Protein AF-A0A9P8LDH1-F1 (afdb_monomer)

Secondary structure (DSSP, 8-state):
-------------PPPPPHHHHHHHHTTT-GGGHHHHHHHH----PPPPEEEEEEEESSS--PPPEEEE--HHHHHHHHSPPSS-SEEEEEEEEES--HHHHHHHHHHHT--HHHHHHHH--SS--TTS---S-----TTTS---SEEEEEEEEEEEEES-SSPPPSSEEESSSS-PBEEEPPGGGSTT-EEEEEEEEEEEEEEE-TTS-EEEEEEE-----SEEEE--GGGGGGSPPEE-EEEEGGGG---TT---TTTTTTS----------HHHHHHHHHHH---TT--SSS--HHHHHHHHHHHHHHHHHHHHHHHHHHHHHHHHHHTT-TTTHHHHHHHHHHHHHHHHHHHHT--

Structure (mmCIF, N/CA/C/O backbone):
data_AF-A0A9P8LDH1-F1
#
_entry.id   AF-A0A9P8LDH1-F1
#
loop_
_atom_site.group_PDB
_atom_site.id
_atom_site.type_symbol
_atom_site.label_atom_id
_atom_site.label_alt_id
_atom_site.label_comp_id
_atom_site.label_asym_id
_atom_site.label_entity_id
_atom_site.label_seq_id
_atom_site.pdbx_PDB_ins_code
_atom_site.Cartn_x
_atom_site.Cartn_y
_atom_site.Cartn_z
_atom_site.occupancy
_atom_site.B_iso_or_equiv
_atom_site.auth_seq_id
_atom_site.auth_comp_id
_atom_site.auth_asym_id
_atom_site.auth_atom_id
_atom_site.pdbx_PDB_model_num
ATOM 1 N N . MET A 1 1 ? -15.912 -23.788 7.344 1.00 33.81 1 MET A N 1
ATOM 2 C CA . MET A 1 1 ? -15.475 -24.398 8.617 1.00 33.81 1 MET A CA 1
ATOM 3 C C . MET A 1 1 ? -15.686 -23.323 9.667 1.00 33.81 1 MET A C 1
ATOM 5 O O . MET A 1 1 ? -14.979 -22.327 9.643 1.00 33.81 1 MET A O 1
ATOM 9 N N . ASN A 1 2 ? -16.776 -23.435 10.426 1.00 26.88 2 ASN A N 1
ATOM 10 C CA . ASN A 1 2 ? -17.259 -22.387 11.322 1.00 26.88 2 ASN A CA 1
ATOM 11 C C . ASN A 1 2 ? -16.351 -22.313 12.550 1.00 26.88 2 ASN A C 1
ATOM 13 O O . ASN A 1 2 ? -16.291 -23.277 13.312 1.00 26.88 2 ASN A O 1
ATOM 17 N N . TYR A 1 3 ? -15.669 -21.188 12.757 1.00 35.59 3 TYR A N 1
ATOM 18 C CA . TYR A 1 3 ? -15.115 -20.887 14.071 1.00 35.59 3 TYR A CA 1
ATOM 19 C C . TYR A 1 3 ? -16.278 -20.464 14.963 1.00 35.59 3 TYR A C 1
ATOM 21 O O . TYR A 1 3 ? -16.802 -19.357 14.863 1.00 35.59 3 TYR A O 1
ATOM 29 N N . LEU A 1 4 ? -16.738 -21.418 15.770 1.00 35.25 4 LEU A N 1
ATOM 30 C CA . LEU A 1 4 ? -17.683 -21.177 16.843 1.00 35.25 4 LEU A CA 1
ATOM 31 C C . LEU A 1 4 ? -17.043 -20.241 17.862 1.00 35.25 4 LEU A C 1
ATOM 33 O O . LEU A 1 4 ? -15.998 -20.521 18.445 1.00 35.25 4 LEU A O 1
ATOM 37 N N . ASN A 1 5 ? -17.744 -19.134 18.049 1.00 43.25 5 ASN A N 1
ATOM 38 C CA . ASN A 1 5 ? -17.642 -18.227 19.165 1.00 43.25 5 ASN A CA 1
ATOM 39 C C . ASN A 1 5 ? -17.919 -19.020 20.457 1.00 43.25 5 ASN A C 1
ATOM 41 O O . ASN A 1 5 ? -19.063 -19.366 20.761 1.00 43.25 5 ASN A O 1
ATOM 45 N N . HIS A 1 6 ? -16.869 -19.354 21.197 1.00 32.94 6 HIS A N 1
ATOM 46 C CA . HIS A 1 6 ? -16.974 -19.770 22.590 1.00 32.94 6 HIS A CA 1
ATOM 47 C C . HIS A 1 6 ? -16.185 -18.783 23.432 1.00 32.94 6 HIS A C 1
ATOM 49 O O . HIS A 1 6 ? -15.012 -18.977 23.738 1.00 32.94 6 HIS A O 1
ATOM 55 N N . GLY A 1 7 ? -16.878 -17.710 23.811 1.00 40.56 7 GLY A N 1
ATOM 56 C CA . GLY A 1 7 ? -16.613 -17.083 25.089 1.00 40.56 7 GLY A CA 1
ATOM 57 C C . GLY A 1 7 ? -16.998 -18.074 26.180 1.00 40.56 7 GLY A C 1
ATOM 58 O O . GLY A 1 7 ? -18.148 -18.502 26.257 1.00 40.56 7 GLY A O 1
ATOM 59 N N . ASN A 1 8 ? -16.030 -18.448 27.007 1.00 32.91 8 ASN A N 1
ATOM 60 C CA . ASN A 1 8 ? -16.322 -18.896 28.354 1.00 32.91 8 ASN A CA 1
ATOM 61 C C . ASN A 1 8 ? -15.218 -18.396 29.282 1.00 32.91 8 ASN A C 1
ATOM 63 O O . ASN A 1 8 ? -14.031 -18.553 28.998 1.00 32.91 8 ASN A O 1
ATOM 67 N N . GLY A 1 9 ? -15.651 -17.712 30.338 1.00 42.38 9 GLY A N 1
ATOM 68 C CA . GLY A 1 9 ? -14.809 -16.974 31.262 1.00 42.38 9 GLY A CA 1
ATOM 69 C C . GLY A 1 9 ? -13.828 -17.853 32.028 1.00 42.38 9 GLY A C 1
ATOM 70 O O . GLY A 1 9 ? -14.181 -18.916 32.532 1.00 42.38 9 GLY A O 1
ATOM 71 N N . ASN A 1 10 ? -12.599 -17.354 32.111 1.00 34.50 10 ASN A N 1
ATOM 72 C CA . ASN A 1 10 ? -11.701 -17.449 33.259 1.00 34.50 10 ASN A CA 1
ATOM 73 C C . ASN A 1 10 ? -10.488 -16.567 32.949 1.00 34.50 10 ASN A C 1
ATOM 75 O O . ASN A 1 10 ? -9.415 -17.059 32.609 1.00 34.50 10 ASN A O 1
ATOM 79 N N . ASP A 1 11 ? -10.674 -15.248 33.014 1.00 41.41 11 ASP A N 1
ATOM 80 C CA . ASP A 1 11 ? -9.579 -14.300 32.810 1.00 41.41 11 ASP A CA 1
ATOM 81 C C . ASP A 1 11 ? -8.859 -14.073 34.148 1.00 41.41 11 ASP A C 1
ATOM 83 O O . ASP A 1 11 ? -9.006 -13.061 34.832 1.00 41.41 11 ASP A O 1
ATOM 87 N N . ASN A 1 12 ? -8.112 -15.098 34.566 1.00 37.53 12 ASN A N 1
ATOM 88 C CA . ASN A 1 12 ? -6.973 -14.894 35.451 1.00 37.53 12 ASN A CA 1
ATOM 89 C C . ASN A 1 12 ? -5.988 -14.034 34.664 1.00 37.53 12 ASN A C 1
ATOM 91 O O . ASN A 1 12 ? -5.556 -14.484 33.609 1.00 37.53 12 ASN A O 1
ATOM 95 N N . GLY A 1 13 ? -5.656 -12.841 35.171 1.00 40.06 13 GLY A N 1
ATOM 96 C CA . GLY A 1 13 ? -4.835 -11.814 34.518 1.00 40.06 13 GLY A CA 1
ATOM 97 C C . GLY A 1 13 ? -3.448 -12.272 34.059 1.00 40.06 13 GLY A C 1
ATOM 98 O O . GLY A 1 13 ? -2.428 -11.848 34.602 1.00 40.06 13 GLY A O 1
ATOM 99 N N . GLN A 1 14 ? -3.401 -13.119 33.035 1.00 47.47 14 GLN A N 1
ATOM 100 C CA . GLN A 1 14 ? -2.208 -13.364 32.259 1.00 47.47 14 GLN A CA 1
ATOM 101 C C . GLN A 1 14 ? -1.988 -12.136 31.375 1.00 47.47 14 GLN A C 1
ATOM 103 O O . GLN A 1 14 ? -2.928 -11.674 30.724 1.00 47.47 14 GLN A O 1
ATOM 108 N N . PRO A 1 15 ? -0.768 -11.576 31.355 1.00 51.16 15 PRO A N 1
ATOM 109 C CA . PRO A 1 15 ? -0.458 -10.470 30.466 1.00 51.16 15 PRO A CA 1
ATOM 110 C C . PRO A 1 15 ? -0.778 -10.901 29.035 1.00 51.16 15 PRO A C 1
ATOM 112 O O . PRO A 1 15 ? -0.333 -11.969 28.604 1.00 51.16 15 PRO A O 1
ATOM 115 N N . MET A 1 16 ? -1.570 -10.094 28.319 1.00 57.38 16 MET A N 1
ATOM 116 C CA . MET A 1 16 ? -1.856 -10.344 26.908 1.00 57.38 16 MET A CA 1
ATOM 117 C C . MET A 1 16 ? -0.531 -10.577 26.180 1.00 57.38 16 MET A C 1
ATOM 119 O O . MET A 1 16 ? 0.355 -9.722 26.189 1.00 57.38 16 MET A O 1
ATOM 123 N N . SER A 1 17 ? -0.375 -11.767 25.600 1.00 81.38 17 SER A N 1
ATOM 124 C CA . SER A 1 17 ? 0.802 -12.105 24.807 1.00 81.38 17 SER A CA 1
ATOM 125 C C . SER A 1 17 ? 0.939 -11.098 23.666 1.00 81.38 17 SER A C 1
ATOM 127 O O . SER A 1 17 ? -0.063 -10.822 23.002 1.00 81.38 17 SER A O 1
ATOM 129 N N . SER A 1 18 ? 2.151 -10.597 23.409 1.00 93.44 18 SER A N 1
ATOM 130 C CA . SER A 1 18 ? 2.403 -9.685 22.285 1.00 93.44 18 SER A CA 1
ATOM 131 C C . SER A 1 18 ? 1.898 -10.264 20.960 1.00 93.44 18 SER A C 1
ATOM 133 O O . SER A 1 18 ? 1.863 -11.488 20.771 1.00 93.44 18 SER A O 1
ATOM 135 N N . TYR A 1 19 ? 1.541 -9.396 20.015 1.00 95.50 19 TYR A N 1
ATOM 136 C CA . TYR A 1 19 ? 1.129 -9.797 18.676 1.00 95.50 19 TYR A CA 1
ATOM 137 C C . TYR A 1 19 ? 2.205 -10.649 18.012 1.00 95.50 19 TYR A C 1
ATOM 139 O O . TYR A 1 19 ? 1.897 -11.696 17.442 1.00 95.50 19 TYR A O 1
ATOM 147 N N . GLN A 1 20 ? 3.473 -10.260 18.155 1.00 95.19 20 GLN A N 1
ATOM 148 C CA . GLN A 1 20 ? 4.615 -11.061 17.724 1.00 95.19 20 GLN A CA 1
ATOM 149 C C . GLN A 1 20 ? 4.595 -12.483 18.302 1.00 95.19 20 GLN A C 1
ATOM 151 O O . GLN A 1 20 ? 4.700 -13.448 17.543 1.00 95.19 20 GLN A O 1
ATOM 156 N N . SER A 1 21 ? 4.395 -12.640 19.616 1.00 94.69 21 SER A N 1
ATOM 157 C CA . SER A 1 21 ? 4.326 -13.964 20.257 1.00 94.69 21 SER A CA 1
ATOM 158 C C . SER A 1 21 ? 3.172 -14.795 19.696 1.00 94.69 21 SER A C 1
ATOM 160 O O . SER A 1 21 ? 3.316 -15.990 19.427 1.00 94.69 21 SER A O 1
ATOM 162 N N . ARG A 1 22 ? 2.028 -14.148 1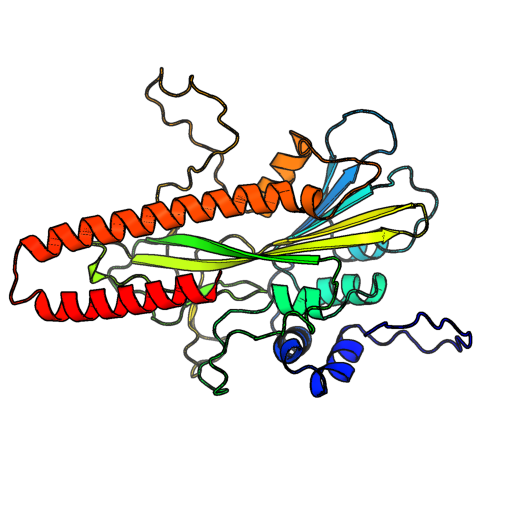9.452 1.00 94.56 22 ARG A N 1
ATOM 163 C CA . ARG A 1 22 ? 0.869 -14.788 18.833 1.00 94.56 22 ARG A CA 1
ATOM 164 C C . ARG A 1 22 ? 1.176 -15.264 17.418 1.00 94.56 22 ARG A C 1
ATOM 166 O O . ARG A 1 22 ? 0.917 -16.428 17.117 1.00 94.56 22 ARG A O 1
ATOM 173 N N . VAL A 1 23 ? 1.746 -14.408 16.569 1.00 94.25 23 VAL A N 1
ATOM 174 C CA . VAL A 1 23 ? 2.150 -14.755 15.195 1.00 94.25 23 VAL A CA 1
ATOM 175 C C . VAL A 1 23 ? 3.139 -15.921 15.206 1.00 94.25 23 VAL A C 1
ATOM 177 O O . VAL A 1 23 ? 2.929 -16.898 14.486 1.00 94.25 23 VAL A O 1
ATOM 180 N N . ALA A 1 24 ? 4.159 -15.868 16.064 1.00 93.62 24 ALA A N 1
ATOM 181 C CA . ALA A 1 24 ? 5.153 -16.929 16.204 1.00 93.62 24 ALA A CA 1
ATOM 182 C C . ALA A 1 24 ? 4.516 -18.274 16.595 1.00 93.62 24 ALA A C 1
ATOM 184 O O . ALA A 1 24 ? 4.879 -19.311 16.043 1.00 93.62 24 ALA A O 1
ATOM 185 N N . SER A 1 25 ? 3.508 -18.269 17.477 1.00 93.75 25 SER A N 1
ATOM 186 C CA . SER A 1 25 ? 2.825 -19.494 17.922 1.00 93.75 25 SER A CA 1
ATOM 187 C C . SER A 1 25 ? 2.015 -20.195 16.819 1.00 93.75 25 SER A C 1
ATOM 189 O O . SER A 1 25 ? 1.891 -21.422 16.817 1.00 93.75 25 SER A O 1
ATOM 191 N N . ILE A 1 26 ? 1.474 -19.434 15.859 1.00 91.94 26 ILE A N 1
ATOM 192 C CA . ILE A 1 26 ? 0.640 -19.968 14.769 1.00 91.94 26 ILE A CA 1
ATOM 193 C C . ILE A 1 26 ? 1.424 -20.203 13.471 1.00 91.94 26 ILE A C 1
ATOM 195 O O . ILE A 1 26 ? 0.990 -20.996 12.634 1.00 91.94 26 ILE A O 1
ATOM 199 N N . CYS A 1 27 ? 2.586 -19.564 13.308 1.00 89.56 27 CYS A N 1
ATOM 200 C CA . CYS A 1 27 ? 3.442 -19.664 12.125 1.00 89.56 27 CYS A CA 1
ATOM 201 C C . CYS A 1 27 ? 3.793 -21.117 11.724 1.00 89.56 27 CYS A C 1
ATOM 203 O O . CYS A 1 27 ? 3.668 -21.432 10.537 1.00 89.56 27 CYS A O 1
ATOM 205 N N . PRO A 1 28 ? 4.101 -22.057 12.652 1.00 89.88 28 PRO A N 1
ATOM 206 C CA . PRO A 1 28 ? 4.369 -23.455 12.294 1.00 89.88 28 PRO A CA 1
ATOM 207 C C . PRO A 1 28 ? 3.209 -24.148 11.568 1.00 89.88 28 PRO A C 1
ATOM 209 O O . PRO A 1 28 ? 3.433 -25.042 10.755 1.00 89.88 28 PRO A O 1
ATOM 212 N N . LYS A 1 29 ? 1.964 -23.735 11.843 1.00 87.94 29 LYS A N 1
ATOM 213 C CA . LYS A 1 29 ? 0.758 -24.273 11.190 1.00 87.94 29 LYS A CA 1
ATOM 214 C C . LYS A 1 29 ? 0.457 -23.574 9.863 1.00 87.94 29 LYS A C 1
ATOM 216 O O . LYS A 1 29 ? -0.153 -24.170 8.980 1.00 87.94 29 LYS A O 1
ATOM 221 N N . PHE A 1 30 ? 0.882 -22.321 9.716 1.00 85.94 30 PHE A N 1
ATOM 222 C CA . PHE A 1 30 ? 0.542 -21.455 8.592 1.00 85.94 30 PHE A CA 1
ATOM 223 C C . PHE A 1 30 ? 1.802 -20.839 7.981 1.00 85.94 30 PHE A C 1
ATOM 225 O O . PHE A 1 30 ? 2.138 -19.685 8.234 1.00 85.94 30 PHE A O 1
ATOM 232 N N . GLN A 1 31 ? 2.469 -21.595 7.106 1.00 83.75 31 GLN A N 1
ATOM 233 C CA . GLN A 1 31 ? 3.741 -21.193 6.484 1.00 83.75 31 GLN A CA 1
ATOM 234 C C . GLN A 1 31 ? 3.693 -19.835 5.760 1.00 83.75 31 GLN A C 1
ATOM 236 O O . GLN A 1 31 ? 4.709 -19.150 5.667 1.00 83.75 31 GLN A O 1
ATOM 241 N N . HIS A 1 32 ? 2.523 -19.408 5.275 1.00 81.62 32 HIS A N 1
ATOM 242 C CA . HIS A 1 32 ? 2.351 -18.102 4.630 1.00 81.62 32 HIS A CA 1
ATOM 243 C C . HIS A 1 32 ? 2.552 -16.908 5.587 1.00 81.62 32 HIS A C 1
ATOM 245 O O . HIS A 1 32 ? 2.757 -15.789 5.124 1.00 81.62 32 HIS A O 1
ATOM 251 N N . LEU A 1 33 ? 2.531 -17.137 6.906 1.00 87.75 33 LEU A N 1
ATOM 252 C CA . LEU A 1 33 ? 2.818 -16.131 7.933 1.00 87.75 33 LEU A CA 1
ATOM 253 C C . LEU A 1 33 ? 4.316 -15.979 8.231 1.00 87.75 33 LEU A C 1
ATOM 255 O O . LEU A 1 33 ? 4.694 -15.059 8.953 1.00 87.75 33 LEU A O 1
ATOM 259 N N . SER A 1 34 ? 5.178 -16.827 7.659 1.00 87.31 34 SER A N 1
ATOM 260 C CA . SER A 1 34 ? 6.633 -16.775 7.872 1.00 87.31 34 SER A CA 1
ATOM 261 C C . SER A 1 34 ? 7.229 -15.398 7.574 1.00 87.31 34 SER A C 1
ATOM 263 O O . SER A 1 34 ? 8.043 -14.899 8.343 1.00 87.31 34 SER A O 1
ATOM 265 N N . HIS A 1 35 ? 6.762 -14.731 6.517 1.00 85.88 35 HIS A N 1
ATOM 266 C CA . HIS A 1 35 ? 7.195 -13.374 6.179 1.00 85.88 35 HIS A CA 1
ATOM 267 C C . HIS A 1 35 ? 6.835 -12.349 7.255 1.00 85.88 35 HIS A C 1
ATOM 269 O O . HIS A 1 35 ? 7.640 -11.469 7.541 1.00 85.88 35 HIS A O 1
ATOM 275 N N . LEU A 1 36 ? 5.645 -12.462 7.852 1.00 91.69 36 LEU A N 1
ATOM 276 C CA . LEU A 1 36 ? 5.229 -11.585 8.942 1.00 91.69 36 LEU A CA 1
ATOM 277 C C . LEU A 1 36 ? 6.053 -11.861 10.203 1.00 91.69 36 LEU A C 1
ATOM 279 O O . LEU A 1 36 ? 6.518 -10.911 10.820 1.00 91.69 36 LEU A O 1
ATOM 283 N N . SER A 1 37 ? 6.286 -13.134 10.546 1.00 92.31 37 SER A N 1
ATOM 284 C CA . SER A 1 37 ? 7.153 -13.501 11.675 1.00 92.31 37 SER A CA 1
ATOM 285 C C . SER A 1 37 ? 8.550 -12.904 11.501 1.00 92.31 37 SER A C 1
ATOM 287 O O . SER A 1 37 ? 8.983 -12.116 12.331 1.00 92.31 37 SER A O 1
ATOM 289 N N . ASN A 1 38 ? 9.196 -13.158 10.357 1.00 89.56 38 ASN A N 1
ATOM 290 C CA . ASN A 1 38 ? 10.528 -12.633 10.051 1.00 89.56 38 ASN A CA 1
ATOM 291 C C . ASN A 1 38 ? 10.575 -11.097 10.063 1.00 89.56 38 ASN A C 1
ATOM 293 O O . ASN A 1 38 ? 11.587 -10.510 10.437 1.00 89.56 38 ASN A O 1
ATOM 297 N N . PHE A 1 39 ? 9.495 -10.439 9.632 1.00 90.38 39 PHE A N 1
ATOM 298 C CA . PHE A 1 39 ? 9.390 -8.983 9.662 1.00 90.38 39 PHE A CA 1
ATOM 299 C C . PHE A 1 39 ? 9.326 -8.443 11.096 1.00 90.38 39 PHE A C 1
ATOM 301 O O . PHE A 1 39 ? 10.005 -7.466 11.406 1.00 90.38 39 PHE A O 1
ATOM 308 N N . LEU A 1 40 ? 8.546 -9.084 11.972 1.00 91.81 40 LEU A N 1
ATOM 309 C CA . LEU A 1 40 ? 8.431 -8.708 13.385 1.00 91.81 40 LEU A CA 1
ATOM 310 C C . LEU A 1 40 ? 9.716 -9.010 14.171 1.00 91.81 40 LEU A C 1
ATOM 312 O O . LEU A 1 40 ? 10.114 -8.213 15.018 1.00 91.81 40 LEU A O 1
ATOM 316 N N . ASP A 1 41 ? 10.399 -10.106 13.834 1.00 88.75 41 ASP A N 1
ATOM 317 C CA . ASP A 1 41 ? 11.679 -10.508 14.433 1.00 88.75 41 ASP A CA 1
ATOM 318 C C . ASP A 1 41 ? 12.863 -9.644 13.945 1.00 88.75 41 ASP A C 1
ATOM 320 O O . ASP A 1 41 ? 13.931 -9.611 14.562 1.00 88.75 41 ASP A O 1
ATOM 324 N N . GLY A 1 42 ? 12.690 -8.923 12.834 1.00 81.25 42 GLY A N 1
ATOM 325 C CA . GLY A 1 42 ? 13.728 -8.124 12.194 1.00 81.25 42 GLY A CA 1
ATOM 326 C C . GLY A 1 42 ? 14.260 -6.963 13.050 1.00 81.25 42 GLY A C 1
ATOM 327 O O . GLY A 1 42 ? 13.524 -6.192 13.678 1.00 81.25 42 GLY A O 1
ATOM 328 N N . SER A 1 43 ? 15.581 -6.770 13.004 1.00 65.94 43 SER A N 1
ATOM 329 C CA . SER A 1 43 ? 16.287 -5.655 13.655 1.00 65.94 43 SER A CA 1
ATOM 330 C C . SER A 1 43 ? 16.358 -4.379 12.806 1.00 65.94 43 SER A C 1
ATOM 332 O O . SER A 1 43 ? 16.921 -3.375 13.244 1.00 65.94 43 SER A O 1
ATOM 334 N N . THR A 1 44 ? 15.799 -4.381 11.592 1.00 65.06 44 THR A N 1
ATOM 335 C CA . THR A 1 44 ? 15.832 -3.213 10.706 1.00 65.06 44 THR A CA 1
ATOM 336 C C . THR A 1 44 ? 15.023 -2.061 11.288 1.00 65.06 44 THR A C 1
ATOM 338 O O . THR A 1 44 ? 13.806 -2.155 11.405 1.00 65.06 44 THR A O 1
ATOM 341 N N . SER A 1 45 ? 15.712 -0.964 11.601 1.00 62.19 45 SER A N 1
ATOM 342 C CA . SER A 1 45 ? 15.113 0.303 12.016 1.00 62.19 45 SER A CA 1
ATOM 343 C C . SER A 1 45 ? 15.171 1.282 10.844 1.00 62.19 45 SER A C 1
ATOM 345 O O . SER A 1 45 ? 16.204 1.901 10.575 1.00 62.19 45 SER A O 1
ATOM 347 N N . TYR A 1 46 ? 14.088 1.353 10.073 1.00 71.69 46 TYR A N 1
ATOM 348 C CA . TYR A 1 46 ? 13.849 2.484 9.178 1.00 71.69 46 TYR A CA 1
ATOM 349 C C . TYR A 1 46 ? 13.075 3.566 9.940 1.00 71.69 46 TYR A C 1
ATOM 351 O O . TYR A 1 46 ? 12.510 3.282 10.998 1.00 71.69 46 TYR A O 1
ATOM 359 N N . PRO A 1 47 ? 13.049 4.814 9.436 1.00 80.69 47 PRO A N 1
ATOM 360 C CA . PRO A 1 47 ? 12.188 5.839 9.998 1.00 80.69 47 PRO A CA 1
ATOM 361 C C . PRO A 1 47 ? 10.751 5.340 10.109 1.00 80.69 47 PRO A C 1
ATOM 363 O O . PRO A 1 47 ? 10.300 4.513 9.310 1.00 80.69 47 PRO A O 1
ATOM 366 N N . LEU A 1 48 ? 10.043 5.876 11.097 1.00 82.56 48 LEU A N 1
ATOM 367 C CA . LEU A 1 48 ? 8.642 5.561 11.287 1.00 82.56 48 LEU A CA 1
ATOM 368 C C . LEU A 1 48 ? 7.854 5.893 10.017 1.00 82.56 48 LEU A C 1
ATOM 370 O O . LEU A 1 48 ? 8.049 6.960 9.423 1.00 82.56 48 LEU A O 1
ATOM 374 N N . GLY A 1 49 ? 6.955 4.987 9.640 1.00 89.75 49 GLY A N 1
ATOM 375 C CA . GLY A 1 49 ? 5.947 5.253 8.625 1.00 89.75 49 GLY A CA 1
ATOM 376 C C . GLY A 1 49 ? 5.073 6.459 8.983 1.00 89.75 49 GLY A C 1
ATOM 377 O O . GLY A 1 49 ? 5.097 6.970 10.108 1.00 89.75 49 GLY A O 1
ATOM 378 N N . ARG A 1 50 ? 4.286 6.946 8.024 1.00 95.25 50 ARG A N 1
ATOM 379 C CA . ARG A 1 50 ? 3.330 8.036 8.279 1.00 95.25 50 ARG A CA 1
ATOM 380 C C . ARG A 1 50 ? 1.982 7.451 8.674 1.00 95.25 50 ARG A C 1
ATOM 382 O O . ARG A 1 50 ? 1.520 6.495 8.063 1.00 95.25 50 ARG A O 1
ATOM 389 N N . ILE A 1 51 ? 1.363 8.035 9.692 1.00 97.12 51 ILE A N 1
ATOM 390 C CA . ILE A 1 51 ? 0.070 7.604 10.217 1.00 97.12 51 ILE A CA 1
ATOM 391 C C . ILE A 1 51 ? -0.848 8.819 10.200 1.00 97.12 51 ILE A C 1
ATOM 393 O O . ILE A 1 51 ? -0.540 9.839 10.815 1.00 97.12 51 ILE A O 1
ATOM 397 N N . GLU A 1 52 ? -1.958 8.710 9.488 1.00 96.88 52 GLU A N 1
ATOM 398 C CA . GLU A 1 52 ? -2.952 9.769 9.338 1.00 96.88 52 GLU A CA 1
ATOM 399 C C . GLU A 1 52 ? -4.322 9.220 9.714 1.00 96.88 52 GLU A C 1
ATOM 401 O O . GLU A 1 52 ? -4.680 8.102 9.348 1.00 96.88 52 GLU A O 1
ATOM 406 N N . CYS A 1 53 ? -5.086 9.997 10.469 1.00 95.88 53 CYS A N 1
ATOM 407 C CA . CYS A 1 53 ? -6.440 9.662 10.871 1.00 95.88 53 CYS A CA 1
ATOM 408 C C . CYS A 1 53 ? -7.407 10.644 10.225 1.00 95.88 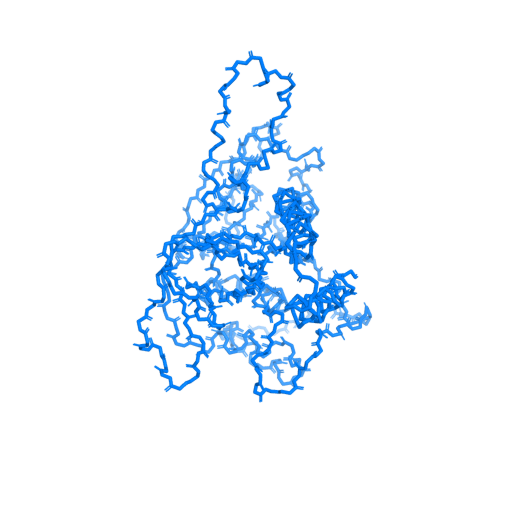53 CYS A C 1
ATOM 410 O O . CYS A 1 53 ? -7.283 11.854 10.407 1.00 95.88 53 CYS A O 1
ATOM 412 N N . LEU A 1 54 ? -8.382 10.110 9.500 1.00 94.44 54 LEU A N 1
ATOM 413 C CA . LEU A 1 54 ? -9.538 10.847 9.023 1.00 94.44 54 LEU A CA 1
ATOM 414 C C . LEU A 1 54 ? -10.688 10.641 10.002 1.00 94.44 54 LEU A C 1
ATOM 416 O O . LEU A 1 54 ? -11.039 9.497 10.297 1.00 94.44 54 LEU A O 1
ATOM 420 N N . GLU A 1 55 ? -11.270 11.725 10.494 1.00 91.44 55 GLU A N 1
ATOM 421 C CA . GLU A 1 55 ? -12.358 11.699 11.470 1.00 91.44 55 GLU A CA 1
ATOM 422 C C . GLU A 1 55 ? -13.652 12.219 10.836 1.00 91.44 55 GLU A C 1
ATOM 424 O O . GLU A 1 55 ? -13.658 13.233 10.133 1.00 91.44 55 GLU A O 1
ATOM 429 N N . PHE A 1 56 ? -14.750 11.500 11.080 1.00 87.75 56 PHE A N 1
ATOM 430 C CA . PHE A 1 56 ? -16.085 11.867 10.618 1.00 87.75 56 PHE A CA 1
ATOM 431 C C . PHE A 1 56 ? -16.928 12.288 11.830 1.00 87.75 56 PHE A C 1
ATOM 433 O O . PHE A 1 56 ? -17.156 11.460 12.725 1.00 87.75 56 PHE A O 1
ATOM 440 N N . PRO A 1 57 ? -17.367 13.557 11.907 1.00 79.88 57 PRO A N 1
ATOM 441 C CA . PRO A 1 57 ? -18.202 14.020 13.007 1.00 79.88 57 PRO A CA 1
ATOM 442 C C . PRO A 1 57 ? -19.565 13.310 12.992 1.00 79.88 57 PRO A C 1
ATOM 444 O O . PRO A 1 57 ? -20.101 12.987 11.938 1.00 79.88 57 PRO A O 1
ATOM 447 N N . ASN A 1 58 ? -20.139 13.079 14.177 1.00 71.12 58 ASN A N 1
ATOM 448 C CA . ASN A 1 58 ? -21.445 12.423 14.361 1.00 71.12 58 ASN A CA 1
ATOM 449 C C . ASN A 1 58 ? -22.642 13.263 13.861 1.00 71.12 58 ASN A C 1
ATOM 451 O O . ASN A 1 58 ? -23.785 12.816 13.851 1.00 71.12 58 ASN A O 1
ATOM 455 N N . ASN A 1 59 ? -22.409 14.507 13.453 1.00 60.25 59 ASN A N 1
ATOM 456 C CA . ASN A 1 59 ? -23.479 15.352 12.955 1.00 60.25 59 ASN A CA 1
ATOM 457 C C . ASN A 1 59 ? -23.809 14.896 11.532 1.00 60.25 59 ASN A C 1
ATOM 459 O O . ASN A 1 59 ? -22.905 14.734 10.724 1.00 60.25 59 ASN A O 1
ATOM 463 N N . ASN A 1 60 ? -25.092 14.726 11.209 1.00 55.62 60 ASN A N 1
ATOM 464 C CA . ASN A 1 60 ? -25.611 14.391 9.872 1.00 55.62 60 ASN A CA 1
ATOM 465 C C . ASN A 1 60 ? -25.262 15.430 8.772 1.00 55.62 60 ASN A C 1
ATOM 467 O O . ASN A 1 60 ? -25.961 15.537 7.764 1.00 55.62 60 ASN A O 1
ATOM 471 N N . SER A 1 61 ? -24.232 16.252 8.970 1.00 55.75 61 SER A N 1
ATOM 472 C CA . SER A 1 61 ? -23.667 17.137 7.976 1.00 55.75 61 SER A CA 1
ATOM 473 C C . SER A 1 61 ? -22.872 16.311 6.964 1.00 55.75 61 SER A C 1
ATOM 475 O O . SER A 1 61 ? -22.048 15.465 7.298 1.00 55.75 61 SER A O 1
ATOM 477 N N . THR A 1 62 ? -23.082 16.596 5.682 1.00 58.69 62 THR A N 1
ATOM 478 C CA . THR A 1 62 ? -22.240 16.159 4.553 1.00 58.69 62 THR A CA 1
ATOM 479 C C . THR A 1 62 ? -20.838 16.789 4.592 1.00 58.69 62 THR A C 1
ATOM 481 O O . THR A 1 62 ? -20.246 17.069 3.550 1.00 58.69 62 THR A O 1
ATOM 484 N N . GLU A 1 63 ? -20.334 17.106 5.782 1.00 65.19 63 GLU A N 1
ATOM 485 C CA . GLU A 1 63 ? -19.049 17.752 5.979 1.00 65.19 63 GLU A CA 1
ATOM 486 C C . GLU A 1 63 ? -17.915 16.789 5.638 1.00 65.19 63 GLU A C 1
ATOM 488 O O . GLU A 1 63 ? -17.964 15.583 5.889 1.00 65.19 63 GLU A O 1
ATOM 493 N N . SER A 1 64 ? -16.889 17.347 5.006 1.00 71.19 64 SER A N 1
ATOM 494 C CA . SER A 1 64 ? -15.671 16.632 4.663 1.00 71.19 64 SER A CA 1
ATOM 495 C C . SER A 1 64 ? -14.967 16.088 5.904 1.00 71.19 64 SER A C 1
ATOM 497 O O . SER A 1 64 ? -14.947 16.736 6.949 1.00 71.19 64 SER A O 1
ATOM 499 N N . ALA A 1 65 ? -14.313 14.933 5.759 1.00 85.19 65 ALA A N 1
ATOM 500 C CA . ALA A 1 65 ? -13.476 14.373 6.815 1.00 85.19 65 ALA A CA 1
ATOM 501 C C . ALA A 1 65 ? -12.357 15.349 7.212 1.00 85.19 65 ALA A C 1
ATOM 503 O O . ALA A 1 65 ? -11.738 15.975 6.345 1.00 85.19 65 ALA A O 1
ATOM 504 N N . THR A 1 66 ? -12.057 15.441 8.506 1.00 88.94 66 THR A N 1
ATOM 505 C CA . THR A 1 66 ? -10.881 16.164 9.006 1.00 88.94 66 THR A CA 1
ATOM 506 C C . THR A 1 66 ? -9.691 15.213 9.080 1.00 88.94 66 THR A C 1
ATOM 508 O O . THR A 1 66 ? -9.842 14.064 9.485 1.00 88.94 66 THR A O 1
ATOM 511 N N . SER A 1 67 ? -8.502 15.667 8.670 1.00 92.56 67 SER A N 1
ATOM 512 C CA . SER A 1 67 ? -7.270 14.865 8.732 1.00 92.56 67 SER A CA 1
ATOM 513 C C . SER A 1 67 ? -6.406 15.291 9.906 1.00 92.56 67 SER A C 1
ATOM 515 O O . SER A 1 67 ? -6.174 16.485 10.107 1.00 92.56 67 SER A O 1
ATOM 517 N N . ARG A 1 68 ? -5.880 14.312 10.641 1.00 94.19 68 ARG A N 1
ATOM 518 C CA . ARG A 1 68 ? -4.929 14.508 11.732 1.00 94.19 68 ARG A CA 1
ATOM 519 C C . ARG A 1 68 ? -3.791 13.498 11.640 1.00 94.19 68 ARG A C 1
ATOM 521 O O . ARG A 1 68 ? -4.022 12.290 11.704 1.00 94.19 68 ARG A O 1
ATOM 528 N N . ARG A 1 69 ? -2.558 14.001 11.605 1.00 95.75 69 ARG A N 1
ATOM 529 C CA . ARG A 1 69 ? -1.358 13.171 11.706 1.00 95.75 69 ARG A CA 1
ATOM 530 C C . ARG A 1 69 ? -1.209 12.615 13.114 1.00 95.75 69 ARG A C 1
ATOM 532 O O . ARG A 1 69 ? -1.392 13.354 14.078 1.00 95.75 69 ARG A O 1
ATOM 539 N N . LEU A 1 70 ? -0.829 11.345 13.223 1.00 95.19 70 LEU A N 1
ATOM 540 C CA . LEU A 1 70 ? -0.630 10.664 14.498 1.00 95.19 70 LEU A CA 1
ATOM 541 C C . LEU A 1 70 ? 0.827 10.261 14.725 1.00 95.19 70 LEU A C 1
ATOM 543 O O . LEU A 1 70 ? 1.544 9.840 13.814 1.00 95.19 70 LEU A O 1
ATOM 547 N N . THR A 1 71 ? 1.228 10.322 15.987 1.00 95.44 71 THR A N 1
ATOM 548 C CA . THR A 1 71 ? 2.388 9.625 16.552 1.00 95.44 71 THR A CA 1
ATOM 549 C C . THR A 1 71 ? 2.008 8.211 17.018 1.00 95.44 71 THR A C 1
ATOM 551 O O . THR A 1 71 ? 0.830 7.862 17.092 1.00 95.44 71 THR A O 1
ATOM 554 N N . LEU A 1 72 ? 2.993 7.371 17.370 1.00 93.50 72 LEU A N 1
ATOM 555 C CA . LEU A 1 72 ? 2.719 6.025 17.904 1.00 93.50 72 LEU A CA 1
ATOM 556 C C . LEU A 1 72 ? 1.930 6.048 19.222 1.00 93.50 72 LEU A C 1
ATOM 558 O O . LEU A 1 72 ? 1.058 5.207 19.428 1.00 93.50 72 LEU A O 1
ATOM 562 N N . SER A 1 73 ? 2.232 6.993 20.115 1.00 93.06 73 SER A N 1
ATOM 563 C CA . SER A 1 73 ? 1.523 7.125 21.391 1.00 93.06 73 SER A CA 1
ATOM 564 C C . SER A 1 73 ? 0.074 7.560 21.179 1.00 93.06 73 SER A C 1
ATOM 566 O O . SER A 1 73 ? -0.825 7.022 21.821 1.00 93.06 73 SER A O 1
ATOM 568 N N . GLU A 1 74 ? -0.167 8.481 20.243 1.00 93.50 74 GLU A N 1
ATOM 569 C CA . GLU A 1 74 ? -1.520 8.888 19.852 1.00 93.50 74 GLU A CA 1
ATOM 570 C C . GLU A 1 74 ? -2.282 7.776 19.133 1.00 93.50 74 GLU A C 1
ATOM 572 O O . GLU A 1 74 ? -3.492 7.666 19.299 1.00 93.50 74 GLU A O 1
ATOM 577 N N . LEU A 1 75 ? -1.599 6.934 18.352 1.00 93.94 75 LEU A N 1
ATOM 578 C CA . LEU A 1 75 ? -2.213 5.753 17.755 1.00 93.94 75 LEU A CA 1
ATOM 579 C C . LEU A 1 75 ? -2.702 4.791 18.845 1.00 93.94 75 LEU A C 1
ATOM 581 O O . LEU A 1 75 ? -3.853 4.362 18.816 1.00 93.94 75 LEU A O 1
ATOM 585 N N . ALA A 1 76 ? -1.843 4.476 19.818 1.00 92.31 76 ALA A N 1
ATOM 586 C CA . ALA A 1 76 ? -2.193 3.586 20.919 1.00 92.31 76 ALA A CA 1
ATOM 587 C C . ALA A 1 76 ? -3.365 4.134 21.751 1.00 92.31 76 ALA A C 1
ATOM 589 O O . ALA A 1 76 ? -4.261 3.374 22.113 1.00 92.31 76 ALA A O 1
ATOM 590 N N . SER A 1 77 ? -3.400 5.446 22.014 1.00 89.38 77 SER A N 1
ATOM 591 C CA . SER A 1 77 ? -4.520 6.064 22.734 1.00 89.38 77 SER A CA 1
ATOM 592 C C . SER A 1 77 ? -5.809 6.097 21.912 1.00 89.38 77 SER A C 1
ATOM 594 O O . SER A 1 77 ? -6.883 5.907 22.477 1.00 89.38 77 SER A O 1
ATOM 596 N N . LEU A 1 78 ? -5.716 6.280 20.590 1.00 88.50 78 LEU A N 1
ATOM 597 C CA . LEU A 1 78 ? -6.866 6.335 19.687 1.00 88.50 78 LEU A CA 1
ATOM 598 C C . LEU A 1 78 ? -7.615 5.001 19.586 1.00 88.50 78 LEU A C 1
ATOM 600 O O . LEU A 1 78 ? -8.834 5.005 19.413 1.00 88.50 78 LEU A O 1
ATOM 604 N N . ILE A 1 79 ? -6.886 3.885 19.645 1.00 86.81 79 ILE A N 1
ATOM 605 C CA . ILE A 1 79 ? -7.427 2.533 19.451 1.00 86.81 79 ILE A CA 1
ATOM 606 C C . ILE A 1 79 ? -8.151 2.008 20.696 1.00 86.81 79 ILE A C 1
ATOM 608 O O . ILE A 1 79 ? -9.025 1.149 20.581 1.00 86.81 79 ILE A O 1
ATOM 612 N N . ASN A 1 80 ? -7.801 2.502 21.883 1.00 78.25 80 ASN A N 1
ATOM 613 C CA . ASN A 1 80 ? -8.411 2.020 23.114 1.00 78.25 80 ASN A CA 1
ATOM 614 C C . ASN A 1 80 ? -9.920 2.347 23.141 1.00 78.25 80 ASN A C 1
ATOM 616 O O . ASN A 1 80 ? -10.306 3.479 22.833 1.00 78.25 80 ASN A O 1
ATOM 620 N N . PRO A 1 81 ? -10.783 1.373 23.495 1.00 57.16 81 PRO A N 1
ATOM 621 C CA . PRO A 1 81 ? -12.232 1.529 23.445 1.00 57.16 81 PRO A CA 1
ATOM 622 C C . PRO A 1 81 ? -12.709 2.704 24.314 1.00 57.16 81 PRO A C 1
ATOM 624 O O . PRO A 1 81 ? -12.318 2.879 25.464 1.00 57.16 81 PRO A O 1
ATOM 627 N N . CYS A 1 82 ? -13.535 3.523 23.672 1.00 54.81 82 CYS A N 1
ATOM 628 C CA . CYS A 1 82 ? -13.858 4.922 23.935 1.00 54.81 82 CYS A CA 1
ATOM 629 C C . CYS A 1 82 ? -14.401 5.248 25.346 1.00 54.81 82 CYS A C 1
ATOM 631 O O . CYS A 1 82 ? -15.338 4.608 25.818 1.00 54.81 82 CYS A O 1
ATOM 633 N N . GLN A 1 83 ? -13.914 6.344 25.946 1.00 52.38 83 GLN A N 1
ATOM 634 C CA . GLN A 1 83 ? -14.766 7.241 26.740 1.00 52.38 83 GLN A CA 1
ATOM 635 C C . GLN A 1 83 ? -15.513 8.160 25.765 1.00 52.38 83 GLN A C 1
ATOM 637 O O . GLN A 1 83 ? -14.860 8.780 24.931 1.00 52.38 83 GLN A O 1
ATOM 642 N N . GLU A 1 84 ? -16.845 8.203 25.870 1.00 56.38 84 GLU A N 1
ATOM 643 C CA . GLU A 1 84 ? -17.813 9.094 25.196 1.00 56.38 84 GLU A CA 1
ATOM 644 C C . GLU A 1 84 ? -17.201 10.195 24.303 1.00 56.38 84 GLU A C 1
ATOM 646 O O . GLU A 1 84 ? -17.117 11.361 24.688 1.00 56.38 84 GLU A O 1
ATOM 651 N N . SER A 1 85 ? -16.760 9.841 23.090 1.00 63.28 85 SER A N 1
ATOM 652 C CA . SER A 1 85 ? -16.247 10.823 22.131 1.00 63.28 85 SER A CA 1
ATOM 653 C C . SER A 1 85 ? -17.317 11.158 21.086 1.00 63.28 85 SER A C 1
ATOM 655 O O . SER A 1 85 ? -17.990 10.248 20.599 1.00 63.28 85 SER A O 1
ATOM 657 N N . PRO A 1 86 ? -17.460 12.432 20.676 1.00 64.81 86 PRO A N 1
ATOM 658 C CA . PRO A 1 86 ? -18.417 12.849 19.645 1.00 64.81 86 PRO A CA 1
ATOM 659 C C . PRO A 1 86 ? -18.038 12.377 18.227 1.00 64.81 86 PRO A C 1
ATOM 661 O O . PRO A 1 86 ? -18.735 12.690 17.263 1.00 64.81 86 PRO A O 1
ATOM 664 N N . ILE A 1 87 ? -16.925 11.652 18.080 1.00 65.44 87 ILE A N 1
ATOM 665 C CA . ILE A 1 87 ? -16.401 11.141 16.813 1.00 65.44 87 ILE A CA 1
ATOM 666 C C . ILE A 1 87 ? -16.657 9.641 16.785 1.00 65.44 87 ILE A C 1
ATOM 668 O O . ILE A 1 87 ? -15.995 8.884 17.496 1.00 65.44 87 ILE A O 1
ATOM 672 N N . LEU A 1 88 ? -17.610 9.218 15.958 1.00 72.38 88 LEU A N 1
ATOM 673 C CA . LEU A 1 88 ? -17.975 7.808 15.861 1.00 72.38 88 LEU A CA 1
ATOM 674 C C . LEU A 1 88 ? -17.094 7.066 14.861 1.00 72.38 88 LEU A C 1
ATOM 676 O O . LEU A 1 88 ? -16.660 5.960 15.141 1.00 72.38 88 LEU A O 1
ATOM 680 N N . ASN A 1 89 ? -16.778 7.661 13.714 1.00 88.06 89 ASN A N 1
ATOM 681 C CA . ASN A 1 89 ? -16.222 6.898 12.600 1.00 88.06 89 ASN A CA 1
ATOM 682 C C . ASN A 1 89 ? -14.883 7.464 12.151 1.00 88.06 89 ASN A C 1
ATOM 684 O O . ASN A 1 89 ? -14.704 8.683 12.071 1.00 88.06 89 ASN A O 1
ATOM 688 N N . ARG A 1 90 ? -13.921 6.572 11.893 1.00 92.25 90 ARG A N 1
ATOM 689 C CA . ARG A 1 90 ? -12.539 6.957 11.582 1.00 92.25 90 ARG A CA 1
ATOM 690 C C . ARG A 1 90 ? -11.941 6.095 10.483 1.00 92.25 90 ARG A C 1
ATOM 692 O O . ARG A 1 90 ? -12.203 4.895 10.418 1.00 92.25 90 ARG A O 1
ATOM 699 N N . ILE A 1 91 ? -11.077 6.689 9.664 1.00 95.44 91 ILE A N 1
ATOM 700 C CA . ILE A 1 91 ? -10.208 5.960 8.734 1.00 95.44 91 ILE A CA 1
ATOM 701 C C . ILE A 1 91 ? -8.761 6.242 9.111 1.00 95.44 91 ILE A C 1
ATOM 703 O O . ILE A 1 91 ? -8.284 7.365 8.988 1.00 95.44 91 ILE A O 1
ATOM 707 N N . LEU A 1 92 ? -8.055 5.206 9.540 1.00 97.19 92 LEU A N 1
ATOM 708 C CA . LEU A 1 92 ? -6.625 5.228 9.773 1.00 97.19 92 LEU A CA 1
ATOM 709 C C . LEU A 1 92 ? -5.895 4.844 8.487 1.00 97.19 92 LEU A C 1
ATOM 711 O O . LEU A 1 92 ? -6.096 3.752 7.962 1.00 97.19 92 LEU A O 1
ATOM 715 N N . ILE A 1 93 ? -5.018 5.710 8.000 1.00 98.12 93 ILE A N 1
ATOM 716 C CA . ILE A 1 93 ? -4.166 5.463 6.840 1.00 98.12 93 ILE A CA 1
ATOM 717 C C . ILE A 1 93 ? -2.727 5.346 7.337 1.00 98.12 93 ILE A C 1
ATOM 719 O O . ILE A 1 93 ? -2.189 6.277 7.934 1.00 98.12 93 ILE A O 1
ATOM 723 N N . VAL A 1 94 ? -2.102 4.199 7.089 1.00 97.88 94 VAL A N 1
ATOM 724 C CA . VAL A 1 94 ? -0.720 3.905 7.478 1.00 97.88 94 VAL A CA 1
ATOM 725 C C . VAL A 1 94 ? 0.113 3.730 6.218 1.00 97.88 94 VAL A C 1
ATOM 727 O O . VAL A 1 94 ? -0.107 2.803 5.439 1.00 97.88 94 VAL A O 1
ATOM 730 N N . GLU A 1 95 ? 1.088 4.608 6.027 1.00 96.94 95 GLU A N 1
ATOM 731 C CA . GLU A 1 95 ? 2.091 4.505 4.975 1.00 96.94 95 GLU A CA 1
ATOM 732 C C . GLU A 1 95 ? 3.401 3.942 5.526 1.00 96.94 95 GLU A C 1
ATOM 734 O O . GLU A 1 95 ? 3.894 4.420 6.544 1.00 96.94 95 GLU A O 1
ATOM 739 N N . ASP A 1 96 ? 3.990 2.983 4.809 1.00 94.75 96 ASP A N 1
ATOM 740 C CA . ASP A 1 96 ? 5.246 2.309 5.172 1.00 94.75 96 ASP A CA 1
ATOM 741 C C . ASP A 1 96 ? 5.190 1.614 6.536 1.00 94.75 96 ASP A C 1
ATOM 743 O O . ASP A 1 96 ? 5.873 1.978 7.493 1.00 94.75 96 ASP A O 1
ATOM 747 N N . LEU A 1 97 ? 4.324 0.603 6.599 1.00 95.12 97 LEU A N 1
ATOM 748 C CA . LEU A 1 97 ? 4.029 -0.187 7.789 1.00 95.12 97 LEU A CA 1
ATOM 749 C C . LEU A 1 97 ? 5.298 -0.629 8.541 1.00 95.12 97 LEU A C 1
ATOM 751 O O . LEU A 1 97 ? 6.172 -1.275 7.962 1.00 95.12 97 LEU A O 1
ATOM 755 N N . THR A 1 98 ? 5.351 -0.342 9.844 1.00 94.56 98 THR A N 1
ATOM 756 C CA . THR A 1 98 ? 6.444 -0.748 10.744 1.00 94.56 98 THR A CA 1
ATOM 757 C C . THR A 1 98 ? 5.990 -1.825 11.727 1.00 94.56 98 THR A C 1
ATOM 759 O O . THR A 1 98 ? 4.791 -2.025 11.941 1.00 94.56 98 THR A O 1
ATOM 762 N N . LYS A 1 99 ? 6.943 -2.516 12.362 1.00 93.56 99 LYS A N 1
ATOM 763 C CA . LYS A 1 99 ? 6.642 -3.556 13.357 1.00 93.56 99 LYS A CA 1
ATOM 764 C C . LYS A 1 99 ? 5.923 -3.004 14.588 1.00 93.56 99 LYS A C 1
ATOM 766 O O . LYS A 1 99 ? 5.035 -3.664 15.108 1.00 93.56 99 LYS A O 1
ATOM 771 N N . GLU A 1 100 ? 6.241 -1.781 15.006 1.00 94.50 100 GLU A N 1
ATOM 772 C CA . GLU A 1 100 ? 5.605 -1.114 16.145 1.00 94.50 100 GLU A CA 1
ATOM 773 C C . GLU A 1 100 ? 4.129 -0.833 15.851 1.00 94.50 100 GLU A C 1
ATOM 775 O O . GLU A 1 100 ? 3.271 -1.056 16.700 1.00 94.50 100 GLU A O 1
ATOM 780 N N . VAL A 1 101 ? 3.817 -0.400 14.624 1.00 95.81 101 VAL A N 1
ATOM 781 C CA . VAL A 1 101 ? 2.431 -0.178 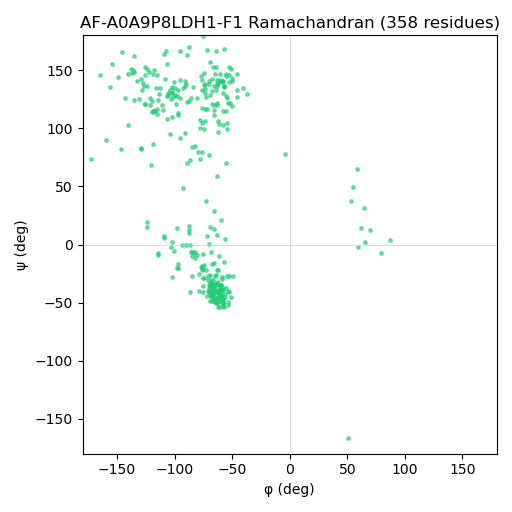14.195 1.00 95.81 101 VAL A CA 1
ATOM 782 C C . VAL A 1 101 ? 1.667 -1.500 14.099 1.00 95.81 101 VAL A C 1
ATOM 784 O O . VAL A 1 101 ? 0.520 -1.562 14.540 1.00 95.81 101 VAL A O 1
ATOM 787 N N . ILE A 1 102 ? 2.290 -2.562 13.569 1.00 96.00 102 ILE A N 1
ATOM 788 C CA . ILE A 1 102 ? 1.687 -3.906 13.540 1.00 96.00 102 ILE A CA 1
ATOM 789 C C . ILE A 1 102 ? 1.397 -4.398 14.957 1.00 96.00 102 ILE A C 1
ATOM 791 O O . ILE A 1 102 ? 0.316 -4.922 15.198 1.00 96.00 102 ILE A O 1
ATOM 795 N N . GLU A 1 103 ? 2.337 -4.225 15.882 1.00 95.31 103 GLU A N 1
ATOM 796 C CA . GLU A 1 103 ? 2.193 -4.668 17.266 1.00 95.31 103 GLU A CA 1
ATOM 797 C C . GLU A 1 103 ? 1.036 -3.938 17.963 1.00 95.31 103 GLU A C 1
ATOM 799 O O . GLU A 1 103 ? 0.164 -4.588 18.534 1.00 95.31 103 GLU A O 1
ATOM 804 N N . ILE A 1 104 ? 0.961 -2.607 17.840 1.00 95.19 104 ILE A N 1
ATOM 805 C CA . ILE A 1 104 ? -0.124 -1.803 18.425 1.00 95.19 104 ILE A CA 1
ATOM 806 C C . ILE A 1 104 ? -1.479 -2.186 17.816 1.00 95.19 104 ILE A C 1
ATOM 808 O O . ILE A 1 104 ? -2.416 -2.512 18.542 1.00 95.19 104 ILE A O 1
ATOM 812 N N . LEU A 1 105 ? -1.604 -2.164 16.485 1.00 95.56 105 LEU A N 1
ATOM 813 C CA . LEU A 1 105 ? -2.875 -2.464 15.818 1.00 95.56 105 LEU A CA 1
ATOM 814 C C . LEU A 1 105 ? -3.297 -3.916 16.045 1.00 95.56 105 LEU A C 1
ATOM 816 O O . LEU A 1 105 ? -4.457 -4.203 16.327 1.00 95.56 105 LEU A O 1
ATOM 820 N N . GLY A 1 106 ? -2.351 -4.836 15.903 1.00 95.12 106 GLY A N 1
ATOM 821 C CA . GLY A 1 106 ? -2.582 -6.263 15.989 1.00 95.12 106 GLY A CA 1
ATOM 822 C C . GLY A 1 106 ? -3.016 -6.709 17.380 1.00 95.12 106 GLY A C 1
ATOM 823 O O . GLY A 1 106 ? -3.989 -7.461 17.488 1.00 95.12 106 GLY A O 1
ATOM 824 N N . SER A 1 107 ? -2.322 -6.240 18.421 1.00 93.75 107 SER A N 1
ATOM 825 C CA . SER A 1 107 ? -2.644 -6.562 19.814 1.00 93.75 107 SER A CA 1
ATOM 826 C C . SER A 1 107 ? -3.952 -5.904 20.247 1.00 93.75 107 SER A C 1
ATOM 828 O O . SER A 1 107 ? -4.838 -6.593 20.747 1.00 93.75 107 SER A O 1
ATOM 830 N N . SER A 1 108 ? -4.123 -4.603 19.993 1.00 92.44 108 SER A N 1
ATOM 831 C CA . SER A 1 108 ? -5.275 -3.858 20.516 1.00 92.44 108 SER A CA 1
ATOM 832 C C . SER A 1 108 ? -6.589 -4.138 19.782 1.00 92.44 108 SER A C 1
ATOM 834 O O . SER A 1 108 ? -7.652 -4.041 20.387 1.00 92.44 108 SER A O 1
ATOM 836 N N . LEU A 1 109 ? -6.545 -4.492 18.491 1.00 92.06 109 LEU A N 1
ATOM 837 C CA . LEU A 1 109 ? -7.745 -4.762 17.681 1.00 92.06 109 LEU A CA 1
ATOM 838 C C . LEU A 1 109 ? -7.924 -6.245 17.336 1.00 92.06 109 LEU A C 1
ATOM 840 O O . LEU A 1 109 ? -8.817 -6.591 16.565 1.00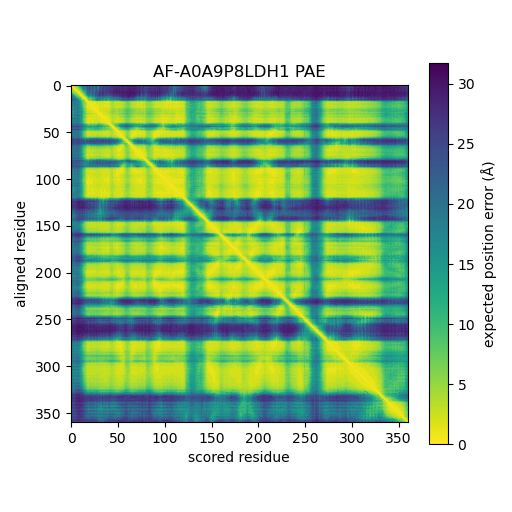 92.06 109 LEU A O 1
ATOM 844 N N . ASN A 1 110 ? -7.074 -7.126 17.874 1.00 92.00 110 ASN A N 1
ATOM 845 C CA . ASN A 1 110 ? -7.104 -8.564 17.608 1.00 92.00 110 ASN A CA 1
ATOM 846 C C . ASN A 1 110 ? -7.082 -8.914 16.098 1.00 92.00 110 ASN A C 1
ATOM 848 O O . ASN A 1 110 ? -7.726 -9.863 15.658 1.00 92.00 110 ASN A O 1
ATOM 852 N N . ILE A 1 111 ? -6.325 -8.167 15.285 1.00 94.12 111 ILE A N 1
ATOM 853 C CA . ILE A 1 111 ? -6.337 -8.304 13.815 1.00 94.12 111 ILE A CA 1
ATOM 854 C C . ILE A 1 111 ? -5.756 -9.652 13.374 1.00 94.12 111 ILE A C 1
ATOM 856 O O . ILE A 1 111 ? -4.655 -10.018 13.792 1.00 94.12 111 ILE A O 1
ATOM 860 N N . ASP A 1 112 ? -6.438 -10.360 12.471 1.00 93.19 112 ASP A N 1
ATOM 861 C CA . ASP A 1 112 ? -5.927 -11.592 11.857 1.00 93.19 112 ASP A CA 1
ATOM 862 C C . ASP A 1 112 ? -4.530 -11.358 11.227 1.00 93.19 112 ASP A C 1
ATOM 864 O O . ASP A 1 112 ? -4.399 -10.511 10.336 1.00 93.19 112 ASP A O 1
ATOM 868 N N . PRO A 1 113 ? -3.483 -12.102 11.643 1.00 94.50 113 PRO A N 1
ATOM 869 C CA . PRO A 1 113 ? -2.142 -12.056 11.047 1.00 94.50 113 PRO A CA 1
ATOM 870 C C . PRO A 1 113 ? -2.100 -12.162 9.525 1.00 94.50 113 PRO A C 1
ATOM 872 O O . PRO A 1 113 ? -1.196 -11.603 8.896 1.00 94.50 113 PRO A O 1
ATOM 875 N N . ALA A 1 114 ? -3.091 -12.809 8.909 1.00 91.88 114 ALA A N 1
ATOM 876 C CA . ALA A 1 114 ? -3.224 -12.844 7.464 1.00 91.88 114 ALA A CA 1
ATOM 877 C C . ALA A 1 114 ? -3.277 -11.431 6.851 1.00 91.88 114 ALA A C 1
ATOM 879 O O . ALA A 1 114 ? -2.667 -11.221 5.805 1.00 91.88 114 ALA A O 1
ATOM 880 N N . PHE A 1 115 ? -3.927 -10.448 7.481 1.00 94.12 115 PHE A N 1
ATOM 881 C CA . PHE A 1 115 ? -4.032 -9.085 6.945 1.00 94.12 115 PHE A CA 1
ATOM 882 C C . PHE A 1 115 ? -2.654 -8.449 6.699 1.00 94.12 115 PHE A C 1
ATOM 884 O O . PHE A 1 115 ? -2.347 -8.017 5.581 1.00 94.12 115 PHE A O 1
ATOM 891 N N . PHE A 1 116 ? -1.789 -8.455 7.718 1.00 95.62 116 PHE A N 1
ATOM 892 C CA . PHE A 1 116 ? -0.439 -7.903 7.603 1.00 95.62 116 PHE A CA 1
ATOM 893 C C . PHE A 1 116 ? 0.457 -8.776 6.728 1.00 95.62 116 PHE A C 1
ATOM 895 O O . PHE A 1 116 ? 1.195 -8.243 5.901 1.00 95.62 116 PHE A O 1
ATOM 902 N N . ALA A 1 117 ? 0.360 -10.106 6.834 1.00 92.62 117 ALA A N 1
ATOM 903 C CA . ALA A 1 117 ? 1.145 -11.014 6.001 1.00 92.62 117 ALA A CA 1
ATOM 904 C C . ALA A 1 117 ? 0.880 -10.786 4.502 1.00 92.62 117 ALA A C 1
ATOM 906 O O . ALA A 1 117 ? 1.825 -10.673 3.721 1.00 92.62 117 ALA A O 1
ATOM 907 N N . HIS A 1 118 ? -0.385 -10.631 4.096 1.00 90.25 118 HIS A N 1
ATOM 908 C CA . HIS A 1 118 ? -0.741 -10.351 2.702 1.00 90.25 118 HIS A CA 1
ATOM 909 C C . HIS A 1 118 ? -0.271 -8.965 2.238 1.00 90.25 118 HIS A C 1
ATOM 911 O O . HIS A 1 118 ? 0.099 -8.815 1.069 1.00 90.25 118 HIS A O 1
ATOM 917 N N . HIS A 1 119 ? -0.258 -7.962 3.124 1.00 93.81 119 HIS A N 1
ATOM 918 C CA . HIS A 1 119 ? 0.286 -6.641 2.806 1.00 93.81 119 HIS A CA 1
ATOM 919 C C . HIS A 1 119 ? 1.809 -6.691 2.602 1.00 93.81 119 HIS A C 1
ATOM 921 O O . HIS A 1 119 ? 2.325 -6.201 1.593 1.00 93.81 119 HIS A O 1
ATOM 927 N N . LEU A 1 120 ? 2.529 -7.329 3.529 1.00 91.62 120 LEU A N 1
ATOM 928 C CA . LEU A 1 120 ? 3.989 -7.452 3.508 1.00 91.62 120 LEU A CA 1
ATOM 929 C C . LEU A 1 120 ? 4.491 -8.360 2.383 1.00 91.62 120 LEU A C 1
ATOM 931 O O . LEU A 1 120 ? 5.607 -8.173 1.900 1.00 91.62 120 LEU A O 1
ATOM 935 N N . TYR A 1 121 ? 3.668 -9.307 1.928 1.00 84.50 121 TYR A N 1
ATOM 936 C CA . TYR A 1 121 ? 4.048 -10.265 0.900 1.00 84.50 121 TYR A CA 1
ATOM 937 C C . TYR A 1 121 ? 4.625 -9.574 -0.345 1.00 84.50 121 TYR A C 1
ATOM 939 O O . TYR A 1 121 ? 3.973 -8.755 -1.002 1.00 84.50 121 TYR A O 1
ATOM 947 N N . SER A 1 122 ? 5.858 -9.933 -0.695 1.00 68.31 122 SER A N 1
ATOM 948 C CA . SER A 1 122 ? 6.496 -9.577 -1.959 1.00 68.31 122 SER A CA 1
ATOM 949 C C . SER A 1 122 ? 6.415 -10.797 -2.870 1.00 68.31 122 SER A C 1
ATOM 951 O O . SER A 1 122 ? 6.796 -11.892 -2.474 1.00 68.31 122 SER A O 1
ATOM 953 N N . SER A 1 123 ? 5.889 -10.645 -4.089 1.00 54.50 123 SER A N 1
ATOM 954 C CA . SER A 1 123 ? 5.508 -11.765 -4.973 1.00 54.50 123 SER A CA 1
ATOM 955 C C . SER A 1 123 ? 6.671 -12.593 -5.534 1.00 54.50 123 SER A C 1
ATOM 957 O O . SER A 1 123 ? 6.493 -13.298 -6.524 1.00 54.50 123 SER A O 1
ATOM 959 N N . ARG A 1 124 ? 7.874 -12.458 -4.980 1.00 47.75 124 ARG A N 1
ATOM 960 C CA . ARG A 1 124 ? 9.088 -13.148 -5.408 1.00 47.75 124 ARG A CA 1
ATOM 961 C C . ARG A 1 124 ? 9.929 -13.393 -4.176 1.00 47.75 124 ARG A C 1
ATOM 963 O O . ARG A 1 124 ? 10.791 -12.592 -3.835 1.00 47.75 124 ARG A O 1
ATOM 970 N N . ILE A 1 125 ? 9.564 -14.470 -3.501 1.00 43.72 125 ILE A N 1
ATOM 971 C CA . ILE A 1 125 ? 10.418 -15.194 -2.575 1.00 43.72 125 ILE A CA 1
ATOM 972 C C . ILE A 1 125 ? 11.848 -15.189 -3.124 1.00 43.72 125 ILE A C 1
ATOM 974 O O . ILE A 1 125 ? 12.061 -15.463 -4.307 1.00 43.72 125 ILE A O 1
ATOM 978 N N . ASP A 1 126 ? 12.772 -14.795 -2.250 1.00 41.94 126 ASP A N 1
ATOM 979 C CA . ASP A 1 126 ? 14.211 -14.922 -2.424 1.00 41.94 126 ASP A CA 1
ATOM 980 C C . ASP A 1 126 ? 14.533 -16.284 -3.054 1.00 41.94 126 ASP A C 1
ATOM 982 O O . ASP A 1 126 ? 14.010 -17.313 -2.617 1.00 41.94 126 ASP A O 1
ATOM 986 N N . ASP A 1 127 ? 15.405 -16.294 -4.063 1.00 40.03 127 ASP A N 1
ATOM 987 C CA . ASP A 1 127 ? 15.817 -17.473 -4.844 1.00 40.03 127 ASP A CA 1
ATOM 988 C C . ASP A 1 127 ? 16.408 -18.635 -3.995 1.00 40.03 127 ASP A C 1
ATOM 990 O O . ASP A 1 127 ? 16.866 -19.635 -4.540 1.00 40.03 127 ASP A O 1
ATOM 994 N N . SER A 1 128 ? 16.407 -18.541 -2.661 1.00 38.09 128 SER A N 1
ATOM 995 C CA . SER A 1 128 ? 17.024 -19.476 -1.719 1.00 38.09 128 SER A CA 1
ATOM 996 C C . SER A 1 128 ? 16.084 -20.522 -1.103 1.00 38.09 128 SER A C 1
ATOM 998 O O . SER A 1 128 ? 16.583 -21.510 -0.572 1.00 38.09 128 SER A O 1
ATOM 1000 N N . THR A 1 129 ? 14.752 -20.369 -1.158 1.00 40.50 129 THR A N 1
ATOM 1001 C CA . THR A 1 129 ? 13.823 -21.308 -0.468 1.00 40.50 129 THR A CA 1
ATOM 1002 C C . THR A 1 129 ? 13.014 -22.227 -1.387 1.00 40.50 129 THR A C 1
ATOM 1004 O O . THR A 1 129 ? 12.152 -22.965 -0.917 1.00 40.50 129 THR A O 1
ATOM 1007 N N . GLY A 1 130 ? 13.284 -22.238 -2.698 1.00 35.91 130 GLY A N 1
ATOM 1008 C CA . GLY A 1 130 ? 12.698 -23.214 -3.634 1.00 35.91 130 GLY A CA 1
ATOM 1009 C C . GLY A 1 130 ? 11.174 -23.129 -3.825 1.00 35.91 130 GLY A C 1
ATOM 1010 O O . GLY A 1 130 ? 10.608 -23.912 -4.585 1.00 35.91 130 GLY A O 1
ATOM 1011 N N . TYR A 1 131 ? 10.492 -22.176 -3.185 1.00 39.09 131 TYR A N 1
ATOM 1012 C CA . TYR A 1 131 ? 9.045 -22.008 -3.283 1.00 39.09 131 TYR A CA 1
ATOM 1013 C C . TYR A 1 131 ? 8.706 -20.964 -4.358 1.00 39.09 131 TYR A C 1
ATOM 1015 O O . TYR A 1 131 ? 8.649 -19.765 -4.105 1.00 39.09 131 TYR A O 1
ATOM 1023 N N . THR A 1 132 ? 8.504 -21.421 -5.595 1.00 35.75 132 THR A N 1
ATOM 1024 C CA . THR A 1 132 ? 8.253 -20.572 -6.781 1.00 35.75 132 THR A CA 1
ATOM 1025 C C . THR A 1 132 ? 6.770 -20.431 -7.148 1.00 35.75 132 THR A C 1
ATOM 1027 O O . THR A 1 132 ? 6.429 -19.976 -8.241 1.00 35.75 132 THR A O 1
ATOM 1030 N N . GLY A 1 133 ? 5.856 -20.803 -6.250 1.00 40.25 133 GLY A N 1
ATOM 1031 C CA . GLY A 1 133 ? 4.418 -20.685 -6.484 1.00 40.25 133 GLY A CA 1
ATOM 1032 C C . GLY A 1 133 ? 3.828 -19.392 -5.908 1.00 40.25 133 GLY A C 1
ATOM 1033 O O . GLY A 1 133 ? 4.191 -19.022 -4.789 1.00 40.25 133 GLY A O 1
ATOM 1034 N N . PRO A 1 134 ? 2.866 -18.723 -6.585 1.00 44.53 134 PRO A N 1
ATOM 1035 C CA . PRO A 1 134 ? 1.948 -17.841 -5.866 1.00 44.53 134 PRO A CA 1
ATOM 1036 C C . PRO A 1 134 ? 1.338 -18.655 -4.723 1.00 44.53 134 PRO A C 1
ATOM 1038 O O . PRO A 1 134 ? 1.040 -19.834 -4.928 1.00 44.53 134 PRO A O 1
ATOM 1041 N N . ILE A 1 135 ? 1.171 -18.059 -3.539 1.00 50.16 135 ILE A N 1
ATOM 1042 C CA . ILE A 1 135 ? 0.468 -18.706 -2.426 1.00 50.16 135 ILE A CA 1
ATOM 1043 C C . ILE A 1 135 ? -0.911 -19.111 -2.962 1.00 50.16 135 ILE A C 1
ATOM 1045 O O . ILE A 1 135 ? -1.810 -18.281 -3.092 1.00 50.16 135 ILE A O 1
ATOM 1049 N N . ARG A 1 136 ? -1.070 -20.384 -3.340 1.00 42.16 136 ARG A N 1
ATOM 1050 C CA . ARG A 1 136 ? -2.349 -20.940 -3.771 1.00 42.16 136 ARG A CA 1
ATOM 1051 C C . ARG A 1 136 ? -3.144 -21.199 -2.505 1.00 42.16 136 ARG A C 1
ATOM 1053 O O . ARG A 1 136 ? -3.284 -22.336 -2.068 1.00 42.16 136 ARG A O 1
ATOM 1060 N N . VAL A 1 137 ? -3.632 -20.125 -1.890 1.00 47.09 137 VAL A N 1
ATOM 1061 C CA . VAL A 1 137 ? -4.695 -20.251 -0.901 1.00 47.09 137 VAL A CA 1
ATOM 1062 C C . VAL A 1 137 ? -5.900 -20.753 -1.683 1.00 47.09 137 VAL A C 1
ATOM 1064 O O . VAL A 1 137 ? -6.413 -20.055 -2.562 1.00 47.09 137 VAL A O 1
ATOM 1067 N N . LEU A 1 138 ? -6.297 -22.002 -1.432 1.00 44.88 138 LEU A N 1
ATOM 1068 C CA . LEU A 1 138 ? -7.519 -22.558 -2.001 1.00 44.88 138 LEU A CA 1
ATOM 1069 C C . LEU A 1 138 ? -8.666 -21.566 -1.740 1.00 44.88 138 LEU A C 1
ATOM 1071 O O . LEU A 1 138 ? -8.720 -21.001 -0.648 1.00 44.88 138 LEU A O 1
ATOM 1075 N N . PRO A 1 139 ? -9.603 -21.350 -2.676 1.00 45.88 139 PRO A N 1
ATOM 1076 C CA . PRO A 1 139 ? -10.760 -20.485 -2.436 1.00 45.88 139 PRO A CA 1
ATOM 1077 C C . PRO A 1 139 ? -11.542 -20.856 -1.165 1.00 45.88 139 PRO A C 1
ATOM 1079 O O . PRO A 1 139 ? -12.124 -19.987 -0.535 1.00 45.88 139 PRO A O 1
ATOM 1082 N N . SER A 1 140 ? -11.496 -22.129 -0.757 1.00 43.91 140 SER A N 1
ATOM 1083 C CA . SER A 1 140 ? -12.067 -22.652 0.490 1.00 43.91 140 SER A CA 1
ATOM 1084 C C . SER A 1 140 ? -11.243 -22.358 1.754 1.00 43.91 140 SER A C 1
ATOM 1086 O O . SER A 1 140 ? -11.778 -22.441 2.855 1.00 43.91 140 SER A O 1
ATOM 1088 N N . ALA A 1 141 ? -9.954 -22.040 1.601 1.00 48.09 141 ALA A N 1
ATOM 1089 C CA . ALA A 1 141 ? -9.028 -21.625 2.655 1.00 48.09 141 ALA A CA 1
ATOM 1090 C C . ALA A 1 141 ? -8.823 -20.101 2.701 1.00 48.09 141 ALA A C 1
ATOM 1092 O O . ALA A 1 141 ? -8.163 -19.611 3.616 1.00 48.09 141 ALA A O 1
ATOM 1093 N N . LYS A 1 142 ? -9.385 -19.342 1.742 1.00 50.12 142 LYS A N 1
ATOM 1094 C CA . LYS A 1 142 ? -9.605 -17.907 1.924 1.00 50.12 142 LYS A CA 1
ATOM 1095 C C . LYS A 1 142 ? -10.553 -17.801 3.106 1.00 50.12 142 LYS A C 1
ATOM 1097 O O . LYS A 1 142 ? -11.737 -18.111 2.980 1.00 50.12 142 LYS A O 1
ATOM 1102 N N . SER A 1 143 ? -10.018 -17.434 4.267 1.00 46.50 143 SER A N 1
ATOM 1103 C CA . SER A 1 143 ? -10.871 -16.963 5.342 1.00 46.50 143 SER A CA 1
ATOM 1104 C C . SER A 1 143 ? -11.785 -15.895 4.743 1.00 46.50 143 SER A C 1
ATOM 1106 O O . SER A 1 143 ? -11.387 -15.143 3.846 1.00 46.50 143 SER A O 1
ATOM 1108 N N . GLN A 1 144 ? -13.031 -15.864 5.201 1.00 53.38 144 GLN A N 1
ATOM 1109 C CA . GLN A 1 144 ? -13.914 -14.710 5.064 1.00 53.38 144 GLN A CA 1
ATOM 1110 C C . GLN A 1 144 ? -13.296 -13.540 5.849 1.00 53.38 144 GLN A C 1
ATOM 1112 O O . GLN A 1 144 ? -13.846 -13.096 6.846 1.00 53.38 144 GLN A O 1
ATOM 1117 N N . GLY A 1 145 ? -12.075 -13.136 5.502 1.00 59.06 145 GLY A N 1
ATOM 1118 C CA . GLY A 1 145 ? -11.411 -12.014 6.120 1.00 59.06 145 GLY A CA 1
ATOM 1119 C C . GLY A 1 145 ? -12.152 -10.763 5.693 1.00 59.06 145 GLY A C 1
ATOM 1120 O O . GLY A 1 145 ? -12.346 -10.545 4.497 1.00 59.06 145 GLY A O 1
ATOM 1121 N N . ASP A 1 146 ? -12.523 -9.930 6.658 1.00 83.75 146 ASP A N 1
ATOM 1122 C CA . ASP A 1 146 ? -13.144 -8.621 6.432 1.00 83.75 146 ASP A CA 1
ATOM 1123 C C . ASP A 1 146 ? -12.121 -7.592 5.906 1.00 83.75 146 ASP A C 1
ATOM 1125 O O . ASP A 1 146 ? -12.120 -6.418 6.286 1.00 83.75 146 ASP A O 1
ATOM 1129 N N . PHE A 1 147 ? -11.202 -8.039 5.044 1.00 93.06 147 PHE A N 1
ATOM 1130 C CA . PHE A 1 147 ? -10.142 -7.230 4.473 1.00 93.06 147 PHE A CA 1
ATOM 1131 C C . PHE A 1 147 ? -9.933 -7.489 2.980 1.00 93.06 147 PHE A C 1
ATOM 1133 O O . PHE A 1 147 ? -10.136 -8.581 2.453 1.00 93.06 147 PHE A O 1
ATOM 1140 N N . ILE A 1 148 ? -9.461 -6.453 2.297 1.00 93.00 148 ILE A N 1
ATOM 1141 C CA . ILE A 1 148 ? -9.072 -6.469 0.890 1.00 93.00 148 ILE A CA 1
ATOM 1142 C C . ILE A 1 148 ? -7.575 -6.180 0.826 1.00 93.00 148 ILE A C 1
ATOM 1144 O O . ILE A 1 148 ? -7.100 -5.246 1.463 1.00 93.00 148 ILE A O 1
ATOM 1148 N N . VAL A 1 149 ? -6.828 -6.938 0.024 1.00 92.44 149 VAL A N 1
ATOM 1149 C CA . VAL A 1 149 ? -5.442 -6.604 -0.337 1.00 92.44 149 VAL A CA 1
ATOM 1150 C C . VAL A 1 149 ? -5.326 -6.591 -1.847 1.00 92.44 149 VAL A C 1
ATOM 1152 O O . VAL A 1 149 ? -5.573 -7.606 -2.498 1.00 92.44 149 VAL A O 1
ATOM 1155 N N . VAL A 1 150 ? -4.924 -5.454 -2.407 1.00 91.56 150 VAL A N 1
ATOM 1156 C CA . VAL A 1 150 ? -4.839 -5.268 -3.856 1.00 91.56 150 VAL A CA 1
ATOM 1157 C C . VAL A 1 150 ? -3.400 -4.978 -4.247 1.00 91.56 150 VAL A C 1
ATOM 1159 O O . VAL A 1 150 ? -2.855 -3.935 -3.871 1.00 91.56 150 VAL A O 1
ATOM 1162 N N . PRO A 1 151 ? -2.758 -5.873 -5.015 1.00 91.12 151 PRO A N 1
ATOM 1163 C CA . PRO A 1 151 ? -1.513 -5.541 -5.673 1.00 91.12 151 PRO A CA 1
ATOM 1164 C C . PRO A 1 151 ? -1.777 -4.612 -6.860 1.00 91.12 151 PRO A C 1
ATOM 1166 O O . PRO A 1 151 ? -2.684 -4.841 -7.657 1.00 91.12 151 PRO A O 1
ATOM 1169 N N . TYR A 1 152 ? -0.933 -3.604 -7.024 1.00 90.44 152 TYR A N 1
ATOM 1170 C CA . TYR A 1 152 ? -0.898 -2.748 -8.204 1.00 90.44 152 TYR A CA 1
ATOM 1171 C C . TYR A 1 152 ? 0.551 -2.536 -8.645 1.00 90.44 152 TYR A C 1
ATOM 1173 O O . TYR A 1 152 ? 1.496 -2.846 -7.918 1.00 90.44 152 TYR A O 1
ATOM 1181 N N . VAL A 1 153 ? 0.750 -2.089 -9.881 1.00 90.00 153 VAL A N 1
ATOM 1182 C CA . VAL A 1 153 ? 2.088 -1.865 -10.439 1.00 90.00 153 VAL A CA 1
ATOM 1183 C C . VAL A 1 153 ? 2.262 -0.384 -10.677 1.00 90.00 153 VAL A C 1
ATOM 1185 O O . VAL A 1 153 ? 1.418 0.220 -11.326 1.00 90.00 153 VAL A O 1
ATOM 1188 N N . VAL A 1 154 ? 3.366 0.165 -10.182 1.00 90.88 154 VAL A N 1
ATOM 1189 C CA . VAL A 1 154 ? 3.817 1.512 -10.535 1.00 90.88 154 VAL A CA 1
ATOM 1190 C C . VAL A 1 154 ? 4.976 1.387 -11.506 1.00 90.88 154 VAL A C 1
ATOM 1192 O O . VAL A 1 154 ? 5.906 0.610 -11.270 1.00 90.88 154 VAL A O 1
ATOM 1195 N N . THR A 1 155 ? 4.918 2.157 -12.586 1.00 90.69 155 THR A N 1
ATOM 1196 C CA . THR A 1 155 ? 5.979 2.228 -13.589 1.00 90.69 155 THR A CA 1
ATOM 1197 C C . THR A 1 155 ? 6.773 3.513 -13.403 1.00 90.69 155 THR A C 1
ATOM 1199 O O . THR A 1 155 ? 6.221 4.615 -13.430 1.00 90.69 155 THR A O 1
ATOM 1202 N N . VAL A 1 156 ? 8.085 3.371 -13.250 1.00 90.94 156 VAL A N 1
ATOM 1203 C CA . VAL A 1 156 ? 9.009 4.486 -13.059 1.00 90.94 156 VAL A CA 1
ATOM 1204 C C . VAL A 1 156 ? 10.136 4.447 -14.077 1.00 90.94 156 VAL A C 1
ATOM 1206 O O . VAL A 1 156 ? 10.525 3.391 -14.566 1.00 90.94 156 VAL A O 1
ATOM 1209 N N . ILE A 1 157 ? 10.669 5.620 -14.372 1.00 90.12 157 ILE A N 1
ATOM 1210 C CA . ILE A 1 157 ? 11.889 5.830 -15.132 1.00 90.12 157 ILE A CA 1
ATOM 1211 C C . ILE A 1 157 ? 13.001 6.099 -14.122 1.00 90.12 157 ILE A C 1
ATOM 1213 O O . ILE A 1 157 ? 12.849 6.953 -13.245 1.00 90.12 157 ILE A O 1
ATOM 1217 N N . LEU A 1 158 ? 14.099 5.364 -14.252 1.00 89.12 158 LEU A N 1
ATOM 1218 C CA . LEU A 1 158 ? 15.348 5.587 -13.540 1.00 89.12 158 LEU A CA 1
ATOM 1219 C C . LEU A 1 158 ? 16.268 6.386 -14.469 1.00 89.12 158 LEU A C 1
ATOM 1221 O O . LEU A 1 158 ? 16.658 5.903 -15.535 1.00 89.12 158 LEU A O 1
ATOM 1225 N N . GLY A 1 159 ? 16.523 7.639 -14.100 1.00 77.81 159 GLY A N 1
ATOM 1226 C CA . GLY A 1 159 ? 17.320 8.589 -14.870 1.00 77.81 159 GLY A CA 1
ATOM 1227 C C . GLY A 1 159 ? 18.786 8.657 -14.440 1.00 77.81 159 GLY A C 1
ATOM 1228 O O . GLY A 1 159 ? 19.146 8.211 -13.345 1.00 77.81 159 GLY A O 1
ATOM 1229 N N . ASP A 1 160 ? 19.576 9.296 -15.308 1.00 61.25 160 ASP A N 1
ATOM 1230 C CA . ASP A 1 160 ? 20.940 9.800 -15.093 1.00 61.25 160 ASP A CA 1
ATOM 1231 C C . ASP A 1 160 ? 21.965 8.768 -14.599 1.00 61.25 160 ASP A C 1
ATOM 1233 O O . ASP A 1 160 ? 22.714 9.022 -13.654 1.00 61.25 160 ASP A O 1
ATOM 1237 N N . SER A 1 161 ? 22.049 7.610 -15.255 1.00 61.03 161 SER A N 1
ATOM 1238 C CA . SER A 1 161 ? 23.265 6.802 -15.166 1.00 61.03 161 SER A CA 1
ATOM 1239 C C . SER A 1 161 ? 23.752 6.368 -16.542 1.00 61.03 161 SER A C 1
ATOM 1241 O O . SER A 1 161 ? 23.039 5.690 -17.276 1.00 61.03 161 SER A O 1
ATOM 1243 N N . ASP A 1 162 ? 25.014 6.690 -16.843 1.00 67.88 162 ASP A N 1
ATOM 1244 C CA . ASP A 1 162 ? 25.762 6.166 -18.001 1.00 67.88 162 ASP A CA 1
ATOM 1245 C C . ASP A 1 162 ? 25.918 4.633 -17.947 1.00 67.88 162 ASP A C 1
ATOM 1247 O O . ASP A 1 162 ? 26.372 3.988 -18.892 1.00 67.88 162 ASP A O 1
ATOM 1251 N N . HIS A 1 163 ? 25.554 4.034 -16.812 1.00 75.50 163 HIS A N 1
ATOM 1252 C CA . HIS A 1 163 ? 25.655 2.613 -16.539 1.00 75.50 163 HIS A CA 1
ATOM 1253 C C . HIS A 1 163 ? 24.284 1.996 -16.270 1.00 75.50 163 HIS A C 1
ATOM 1255 O O . HIS A 1 163 ? 23.426 2.647 -15.667 1.00 75.50 163 HIS A O 1
ATOM 1261 N N . PRO A 1 164 ? 24.078 0.7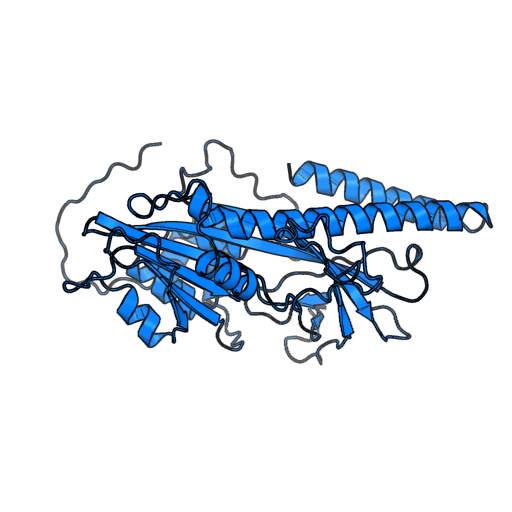29 -16.660 1.00 80.81 164 PRO A N 1
ATOM 1262 C CA . PRO A 1 164 ? 22.860 0.014 -16.330 1.00 80.81 164 PRO A CA 1
ATOM 1263 C C . PRO A 1 164 ? 22.684 -0.109 -14.808 1.00 80.81 164 PRO A C 1
ATOM 1265 O O . PRO A 1 164 ? 23.665 -0.324 -14.086 1.00 80.81 164 PRO A O 1
ATOM 1268 N N . PRO A 1 165 ? 21.449 0.009 -14.293 1.00 85.19 165 PRO A N 1
ATOM 1269 C CA . PRO A 1 165 ? 21.169 -0.207 -12.883 1.00 85.19 165 PRO A CA 1
ATOM 1270 C C . PRO A 1 165 ? 21.463 -1.664 -12.495 1.00 85.19 165 PRO A C 1
ATOM 1272 O O . PRO A 1 165 ? 21.318 -2.560 -13.329 1.00 85.19 165 PRO A O 1
ATOM 1275 N N . PRO A 1 166 ? 21.810 -1.940 -11.227 1.00 84.44 166 PRO A N 1
ATOM 1276 C CA . PRO A 1 166 ? 21.955 -3.311 -10.747 1.00 84.44 166 PRO A CA 1
ATOM 1277 C C . PRO A 1 166 ? 20.690 -4.156 -10.973 1.00 84.44 166 PRO A C 1
ATOM 1279 O O . PRO A 1 166 ? 19.572 -3.666 -10.832 1.00 84.44 166 PRO A O 1
ATOM 1282 N N . GLU A 1 167 ? 20.851 -5.455 -11.241 1.00 76.31 167 GLU A N 1
ATOM 1283 C CA . GLU A 1 167 ? 19.725 -6.356 -11.551 1.00 76.31 167 GLU A CA 1
ATOM 1284 C C . GLU A 1 167 ? 18.734 -6.550 -10.389 1.00 76.31 167 GLU A C 1
ATOM 1286 O O . GLU A 1 167 ? 17.559 -6.862 -10.598 1.00 76.31 167 GLU A O 1
ATOM 1291 N N . ARG A 1 168 ? 19.199 -6.396 -9.143 1.00 83.56 168 ARG A N 1
ATOM 1292 C CA . ARG A 1 168 ? 18.436 -6.723 -7.931 1.00 83.56 168 ARG A CA 1
ATOM 1293 C C . ARG A 1 168 ? 18.256 -5.510 -7.029 1.00 83.56 168 ARG A C 1
ATOM 1295 O O . ARG A 1 168 ? 18.799 -5.448 -5.929 1.00 83.56 168 ARG A O 1
ATOM 1302 N N . LEU A 1 169 ? 17.472 -4.540 -7.490 1.00 88.12 169 LEU A N 1
ATOM 1303 C CA . LEU A 1 169 ? 17.130 -3.358 -6.698 1.00 88.12 169 LEU A CA 1
ATOM 1304 C C . LEU A 1 169 ? 15.839 -3.554 -5.893 1.00 88.12 169 LEU A C 1
ATOM 1306 O O . LEU A 1 169 ? 14.848 -4.111 -6.372 1.00 88.12 169 LEU A O 1
ATOM 1310 N N . ARG A 1 170 ? 15.837 -3.038 -4.664 1.00 89.56 170 ARG A N 1
ATOM 1311 C CA . ARG A 1 170 ? 14.664 -2.923 -3.790 1.00 89.56 170 ARG A CA 1
ATOM 1312 C C . ARG A 1 170 ? 14.490 -1.480 -3.321 1.00 89.56 170 ARG A C 1
ATOM 1314 O O . ARG A 1 170 ? 15.472 -0.773 -3.086 1.00 89.56 170 ARG A O 1
ATOM 1321 N N . CYS A 1 171 ? 13.244 -1.048 -3.156 1.00 89.50 171 CYS A N 1
ATOM 1322 C CA . CYS A 1 171 ? 12.918 0.227 -2.527 1.00 89.50 171 CYS A CA 1
ATOM 1323 C C . CYS A 1 171 ? 13.486 0.277 -1.102 1.00 89.50 171 CYS A C 1
ATOM 1325 O O . CYS A 1 171 ? 13.446 -0.713 -0.365 1.00 89.50 171 CYS A O 1
ATOM 1327 N N . ARG A 1 172 ? 14.017 1.439 -0.713 1.00 88.75 172 ARG A N 1
ATOM 1328 C CA . ARG A 1 172 ? 14.505 1.684 0.646 1.00 88.75 172 ARG A CA 1
ATOM 1329 C C . ARG A 1 172 ? 13.344 2.125 1.544 1.00 88.75 172 ARG A C 1
ATOM 1331 O O . ARG A 1 172 ? 13.140 3.316 1.748 1.00 88.75 172 ARG A O 1
ATOM 1338 N N . SER A 1 173 ? 12.610 1.149 2.058 1.00 88.88 173 SER A N 1
ATOM 1339 C CA . SER A 1 173 ? 11.396 1.305 2.868 1.00 88.88 173 SER A CA 1
ATOM 1340 C C . SER A 1 173 ? 11.315 0.200 3.926 1.00 88.88 173 SER A C 1
ATOM 1342 O O . SER A 1 173 ? 12.043 -0.795 3.818 1.00 88.88 173 SER A O 1
ATOM 1344 N N . ASN A 1 174 ? 10.436 0.353 4.924 1.00 90.44 174 ASN A N 1
ATOM 1345 C CA . ASN A 1 174 ? 10.110 -0.733 5.853 1.00 90.44 174 ASN A CA 1
ATOM 1346 C C . ASN A 1 174 ? 9.575 -1.937 5.069 1.00 90.44 174 ASN A C 1
ATOM 1348 O O . ASN A 1 174 ? 10.100 -3.047 5.177 1.00 90.44 174 ASN A O 1
ATOM 1352 N N . VAL A 1 175 ? 8.608 -1.703 4.178 1.00 89.94 175 VAL A N 1
ATOM 1353 C CA . VAL A 1 175 ? 8.091 -2.746 3.283 1.00 89.94 175 VAL A CA 1
ATOM 1354 C C . VAL A 1 175 ? 8.875 -2.745 1.972 1.00 89.94 175 VAL A C 1
ATOM 1356 O O . VAL A 1 175 ? 8.597 -1.968 1.057 1.00 89.94 175 VAL A O 1
ATOM 1359 N N . ARG A 1 176 ? 9.891 -3.606 1.866 1.00 87.38 176 ARG A N 1
ATOM 1360 C CA . ARG A 1 176 ? 10.813 -3.632 0.718 1.00 87.38 176 ARG A CA 1
ATOM 1361 C C . ARG A 1 176 ? 10.160 -4.216 -0.532 1.00 87.38 176 ARG A C 1
ATOM 1363 O O . ARG A 1 176 ? 9.992 -5.429 -0.663 1.00 87.38 176 ARG A O 1
ATOM 1370 N N . ARG A 1 177 ? 9.843 -3.354 -1.498 1.00 89.69 177 ARG A N 1
ATOM 1371 C CA . ARG A 1 177 ? 9.350 -3.768 -2.820 1.00 89.69 177 ARG A CA 1
ATOM 1372 C C . ARG A 1 177 ? 10.501 -3.903 -3.814 1.00 89.69 177 ARG A C 1
ATOM 1374 O O . ARG A 1 177 ? 11.375 -3.044 -3.877 1.00 89.69 177 ARG A O 1
ATOM 1381 N N . LYS A 1 178 ? 10.503 -4.990 -4.585 1.00 89.94 178 LYS A N 1
ATOM 1382 C CA . LYS A 1 178 ? 11.488 -5.240 -5.647 1.00 89.94 178 LYS A CA 1
ATOM 1383 C C . LYS A 1 178 ? 11.176 -4.392 -6.880 1.00 89.94 178 LYS A C 1
ATOM 1385 O O . LYS A 1 178 ? 10.008 -4.250 -7.249 1.00 89.94 178 LYS A O 1
ATOM 1390 N N . LEU A 1 179 ? 12.229 -3.888 -7.515 1.00 90.06 179 LEU A N 1
ATOM 1391 C CA . LEU A 1 179 ? 12.180 -3.307 -8.848 1.00 90.06 179 LEU A CA 1
ATOM 1392 C C . LEU A 1 179 ? 12.379 -4.428 -9.872 1.00 90.06 179 LEU A C 1
ATOM 1394 O O . LEU A 1 179 ? 13.366 -5.160 -9.827 1.00 90.06 179 LEU A O 1
ATOM 1398 N N . ASP A 1 180 ? 11.428 -4.564 -10.786 1.00 86.75 180 ASP A N 1
ATOM 1399 C CA . ASP A 1 180 ? 11.543 -5.428 -11.955 1.00 86.75 180 ASP A CA 1
ATOM 1400 C C . ASP A 1 180 ? 11.857 -4.542 -13.170 1.00 86.75 180 ASP A C 1
ATOM 1402 O O . ASP A 1 180 ? 11.004 -3.772 -13.618 1.00 86.75 180 ASP A O 1
ATOM 1406 N N . MET A 1 181 ? 13.085 -4.634 -13.679 1.00 85.69 181 MET A N 1
ATOM 1407 C CA . MET A 1 181 ? 13.562 -3.820 -14.801 1.00 85.69 181 MET A CA 1
ATOM 1408 C C . MET A 1 181 ? 12.957 -4.294 -16.125 1.00 85.69 181 MET A C 1
ATOM 1410 O O . MET A 1 181 ? 12.867 -5.502 -16.378 1.00 85.69 181 MET A O 1
ATOM 1414 N N . LEU A 1 182 ? 12.546 -3.343 -16.966 1.00 80.12 182 LEU A N 1
ATOM 1415 C CA . LEU A 1 182 ? 12.280 -3.584 -18.381 1.00 80.12 182 LEU A CA 1
ATOM 1416 C C . LEU A 1 182 ? 13.602 -3.734 -19.132 1.00 80.12 182 LEU A C 1
ATOM 1418 O O . LEU A 1 182 ? 14.591 -3.111 -18.747 1.00 80.12 182 LEU A O 1
ATOM 1422 N N . SER A 1 183 ? 13.621 -4.566 -20.181 1.00 74.38 183 SER A N 1
ATOM 1423 C CA . SER A 1 183 ? 14.824 -4.725 -21.007 1.00 74.38 183 SER A CA 1
ATOM 1424 C C . SER A 1 183 ? 15.284 -3.358 -21.510 1.00 74.38 183 SER A C 1
ATOM 1426 O O . SER A 1 183 ? 14.495 -2.622 -22.107 1.00 74.38 183 SER A O 1
ATOM 1428 N N . SER A 1 184 ? 16.551 -3.022 -21.267 1.00 71.94 184 SER A N 1
ATOM 1429 C CA . SER A 1 184 ? 17.157 -1.766 -21.718 1.00 71.94 184 SER A CA 1
ATOM 1430 C C . SER A 1 184 ? 17.186 -1.647 -23.240 1.00 71.94 184 SER A C 1
ATOM 1432 O O . SER A 1 184 ? 17.211 -0.545 -23.768 1.00 71.94 184 SER A O 1
ATOM 1434 N N . GLU A 1 185 ? 17.118 -2.771 -23.955 1.00 68.31 185 GLU A N 1
ATOM 1435 C CA . GLU A 1 185 ? 17.045 -2.813 -25.421 1.00 68.31 185 GLU A CA 1
ATOM 1436 C C . GLU A 1 185 ? 15.766 -2.157 -25.966 1.00 68.31 185 GLU A C 1
ATOM 1438 O O . GLU A 1 185 ? 15.730 -1.721 -27.111 1.00 68.31 185 GLU A O 1
ATOM 1443 N N . LEU A 1 186 ? 14.715 -2.052 -25.145 1.00 68.06 186 LEU A N 1
ATOM 1444 C CA . LEU A 1 186 ? 13.432 -1.450 -25.525 1.00 68.06 186 LEU A CA 1
ATOM 1445 C C . LEU A 1 186 ? 13.409 0.078 -25.355 1.00 68.06 186 LEU A C 1
ATOM 1447 O O . LEU A 1 186 ? 12.447 0.733 -25.769 1.00 68.06 186 LEU A O 1
ATOM 1451 N N . PHE A 1 187 ? 14.433 0.645 -24.710 1.00 71.12 187 PHE A N 1
ATOM 1452 C CA . PHE A 1 187 ? 14.460 2.039 -24.280 1.00 71.12 187 PHE A CA 1
ATOM 1453 C C . PHE A 1 187 ? 15.846 2.650 -24.491 1.00 71.12 187 PHE A C 1
ATOM 1455 O O . PHE A 1 187 ? 16.768 2.453 -23.703 1.00 71.12 187 PHE A O 1
ATOM 1462 N N . SER A 1 188 ? 15.999 3.455 -25.542 1.00 69.00 188 SER A N 1
ATOM 1463 C CA . SER A 1 188 ? 17.238 4.199 -25.764 1.00 69.00 188 SER A CA 1
ATOM 1464 C C . SER A 1 188 ? 17.376 5.346 -24.753 1.00 69.00 188 SER A C 1
ATOM 1466 O O . SER A 1 188 ? 16.582 6.289 -24.768 1.00 69.00 188 SER A O 1
ATOM 1468 N N . GLY A 1 189 ? 18.408 5.296 -23.907 1.00 74.31 189 GLY A N 1
ATOM 1469 C CA . GLY A 1 189 ? 18.831 6.421 -23.060 1.00 74.31 189 GLY A CA 1
ATOM 1470 C C . GLY A 1 189 ? 18.143 6.544 -21.697 1.00 74.31 189 GLY A C 1
ATOM 1471 O O . GLY A 1 189 ? 18.419 7.497 -20.973 1.00 74.31 189 GLY A O 1
ATOM 1472 N N . PHE A 1 190 ? 17.267 5.610 -21.317 1.00 81.38 190 PHE A N 1
ATOM 1473 C CA . PHE A 1 190 ? 16.687 5.565 -19.971 1.00 81.38 190 PHE A CA 1
ATOM 1474 C C . PHE A 1 190 ? 16.260 4.149 -19.588 1.00 81.38 190 PHE A C 1
ATOM 1476 O O . PHE A 1 190 ? 15.944 3.329 -20.445 1.00 81.38 190 PHE A O 1
ATOM 1483 N N . PHE A 1 191 ? 16.199 3.871 -18.284 1.00 87.25 191 PHE A N 1
ATOM 1484 C CA . PHE A 1 191 ? 15.768 2.571 -17.775 1.00 87.25 191 PHE A CA 1
ATOM 1485 C C . PHE A 1 191 ? 14.366 2.671 -17.202 1.00 87.25 191 PHE A C 1
ATOM 1487 O O . PHE A 1 191 ? 14.078 3.541 -16.380 1.00 87.25 191 PHE A O 1
ATOM 1494 N N . VAL A 1 192 ? 13.488 1.759 -17.606 1.00 88.69 192 VAL A N 1
ATOM 1495 C CA . VAL A 1 192 ? 12.142 1.672 -17.046 1.00 88.69 192 VAL A CA 1
ATOM 1496 C C . VAL A 1 192 ? 12.088 0.518 -16.059 1.00 88.69 192 VAL A C 1
ATOM 1498 O O . VAL A 1 192 ? 12.502 -0.597 -16.363 1.00 88.69 192 VAL A O 1
ATOM 1501 N N . ALA A 1 193 ? 11.560 0.785 -14.873 1.00 89.94 193 ALA A N 1
ATOM 1502 C CA . ALA A 1 193 ? 11.366 -0.199 -13.826 1.00 89.94 193 ALA A CA 1
ATOM 1503 C C . ALA A 1 193 ? 9.895 -0.267 -13.427 1.00 89.94 193 ALA A C 1
ATOM 1505 O O . ALA A 1 193 ? 9.162 0.724 -13.433 1.00 89.94 193 ALA A O 1
ATOM 1506 N N . MET A 1 194 ? 9.470 -1.453 -13.020 1.00 90.69 194 MET A N 1
ATOM 1507 C CA . MET A 1 194 ? 8.190 -1.661 -12.367 1.00 90.69 194 MET A CA 1
ATOM 1508 C C . MET A 1 194 ? 8.379 -1.980 -10.898 1.00 90.69 194 MET A C 1
ATOM 1510 O O . MET A 1 194 ? 9.232 -2.789 -10.535 1.00 90.69 194 MET A O 1
ATOM 1514 N N . VAL A 1 195 ? 7.483 -1.464 -10.070 1.00 90.94 195 VAL A N 1
ATOM 1515 C CA . VAL A 1 195 ? 7.410 -1.818 -8.655 1.00 90.94 195 VAL A CA 1
ATOM 1516 C C . VAL A 1 195 ? 6.032 -2.389 -8.366 1.00 90.94 195 VAL A C 1
ATOM 1518 O O . VAL A 1 195 ? 5.016 -1.725 -8.568 1.00 90.94 195 VAL A O 1
ATOM 1521 N N . ALA A 1 196 ? 5.992 -3.642 -7.907 1.00 90.88 196 ALA A N 1
ATOM 1522 C CA . ALA A 1 196 ? 4.761 -4.256 -7.423 1.00 90.88 196 ALA A CA 1
ATOM 1523 C C . ALA A 1 196 ? 4.470 -3.729 -6.015 1.00 90.88 196 ALA A C 1
ATOM 1525 O O . ALA A 1 196 ? 5.161 -4.086 -5.060 1.00 90.88 196 ALA A O 1
ATOM 1526 N N . ARG A 1 197 ? 3.459 -2.873 -5.913 1.00 91.94 197 ARG A N 1
ATOM 1527 C CA . ARG A 1 197 ? 3.008 -2.237 -4.679 1.00 91.94 197 ARG A CA 1
ATOM 1528 C C . ARG A 1 197 ? 1.686 -2.830 -4.218 1.00 91.94 197 ARG A C 1
ATOM 1530 O O . ARG A 1 197 ? 1.036 -3.564 -4.965 1.00 91.94 197 ARG A O 1
ATOM 1537 N N . ARG A 1 198 ? 1.297 -2.550 -2.980 1.00 93.88 198 ARG A N 1
ATOM 1538 C CA . ARG A 1 198 ? 0.029 -3.000 -2.404 1.00 93.88 198 ARG A CA 1
ATOM 1539 C C . ARG A 1 198 ? -0.642 -1.888 -1.624 1.00 93.88 198 ARG A C 1
ATOM 1541 O O . ARG A 1 198 ? 0.020 -1.084 -0.971 1.00 93.88 198 ARG A O 1
ATOM 1548 N N . PHE A 1 199 ? -1.966 -1.912 -1.654 1.00 96.31 199 PHE A N 1
ATOM 1549 C CA . PHE A 1 199 ? -2.758 -1.338 -0.582 1.00 96.31 199 PHE A CA 1
ATOM 1550 C C . PHE A 1 199 ? -3.594 -2.436 0.071 1.00 96.31 199 PHE A C 1
ATOM 1552 O O . PHE A 1 199 ? -3.966 -3.416 -0.583 1.00 96.31 199 PHE A O 1
ATOM 1559 N N . SER A 1 200 ? -3.872 -2.273 1.357 1.00 97.06 200 SER A N 1
ATOM 1560 C CA . SER A 1 200 ? -4.754 -3.168 2.102 1.00 97.06 200 SER A CA 1
ATOM 1561 C C . SER A 1 200 ? -5.796 -2.360 2.849 1.00 97.06 200 SER A C 1
ATOM 1563 O O . SER A 1 200 ? -5.477 -1.298 3.365 1.00 97.06 200 SER A O 1
ATOM 1565 N N . VAL A 1 201 ? -7.023 -2.859 2.920 1.00 97.56 201 VAL A N 1
ATOM 1566 C CA . VAL A 1 201 ? -8.128 -2.220 3.635 1.00 97.56 201 VAL A CA 1
ATOM 1567 C C . VAL A 1 201 ? -8.745 -3.238 4.573 1.00 97.56 201 VAL A C 1
ATOM 1569 O O . VAL A 1 201 ? -8.995 -4.362 4.152 1.00 97.56 201 VAL A O 1
ATOM 1572 N N . LEU A 1 202 ? -8.985 -2.854 5.818 1.00 96.31 202 LEU A N 1
ATOM 1573 C CA . LEU A 1 202 ? -9.661 -3.652 6.836 1.00 96.31 202 LEU A CA 1
ATOM 1574 C C . LEU A 1 202 ? -10.715 -2.778 7.511 1.00 96.31 202 LEU A C 1
ATOM 1576 O O . LEU A 1 202 ? -10.466 -1.604 7.785 1.00 96.31 202 LEU A O 1
ATOM 1580 N N . ARG A 1 203 ? -11.877 -3.356 7.804 1.00 94.00 203 ARG A N 1
ATOM 1581 C CA . ARG A 1 203 ? -12.903 -2.716 8.626 1.00 94.00 203 ARG A CA 1
ATOM 1582 C C . ARG A 1 203 ? -12.933 -3.385 9.992 1.00 94.00 203 ARG A C 1
ATOM 1584 O O . ARG A 1 203 ? -13.089 -4.597 10.077 1.00 94.00 203 ARG A O 1
ATOM 1591 N N . VAL A 1 204 ? -12.842 -2.590 11.051 1.00 92.31 204 VAL A N 1
ATOM 1592 C CA . VAL A 1 204 ? -12.926 -3.066 12.432 1.00 92.31 204 VAL A CA 1
ATOM 1593 C C . VAL A 1 204 ? -14.177 -2.477 13.089 1.00 92.31 204 VAL A C 1
ATOM 1595 O O . VAL A 1 204 ? -14.240 -1.258 13.279 1.00 92.31 204 VAL A O 1
ATOM 1598 N N . PRO A 1 205 ? -15.195 -3.298 13.412 1.00 89.75 205 PRO A N 1
ATOM 1599 C CA . PRO A 1 205 ? -16.349 -2.827 14.169 1.00 89.75 205 PRO A CA 1
ATOM 1600 C C . PRO A 1 205 ? -15.934 -2.463 15.600 1.00 89.75 205 PRO A C 1
ATOM 1602 O O . PRO A 1 205 ? -15.099 -3.137 16.200 1.00 89.75 205 PRO A O 1
ATOM 1605 N N . GLN A 1 206 ? -16.527 -1.405 16.149 1.00 86.12 206 GLN A N 1
ATOM 1606 C CA . GLN A 1 206 ? -16.309 -0.965 17.527 1.00 86.12 206 GLN A CA 1
ATOM 1607 C C . GLN A 1 206 ? -17.534 -1.290 18.391 1.00 86.12 206 GLN A C 1
ATOM 1609 O O . GLN A 1 206 ? -18.659 -1.392 17.897 1.00 86.12 206 GLN A O 1
ATOM 1614 N N . SER A 1 207 ? -17.331 -1.428 19.701 1.00 81.25 207 SER A N 1
ATOM 1615 C CA . SER A 1 207 ? -18.389 -1.807 20.650 1.00 81.25 207 SER A CA 1
ATOM 1616 C C . SER A 1 207 ? -19.523 -0.780 20.768 1.00 81.25 207 SER A C 1
ATOM 1618 O O . SER A 1 207 ? -20.651 -1.158 21.068 1.00 81.25 207 SER A O 1
ATOM 1620 N N . CYS A 1 208 ? -19.264 0.502 20.494 1.00 78.19 208 CYS A N 1
ATOM 1621 C CA . CYS A 1 208 ? -20.254 1.583 20.554 1.00 78.19 208 CYS A CA 1
ATOM 1622 C C . CYS A 1 208 ? -21.047 1.793 19.247 1.00 78.19 208 CYS A C 1
ATOM 1624 O O . CYS A 1 208 ? -21.647 2.847 19.057 1.00 78.19 208 CYS A O 1
ATOM 1626 N N . GLY A 1 209 ? -21.029 0.828 18.319 1.00 80.88 209 GLY A N 1
ATOM 1627 C CA . GLY A 1 209 ? -21.675 0.949 17.001 1.00 80.88 209 GLY A CA 1
ATOM 1628 C C . GLY A 1 209 ? -20.875 1.763 15.975 1.00 80.88 209 GLY A C 1
ATOM 1629 O O . GLY A 1 209 ? -21.218 1.778 14.797 1.00 80.88 209 GLY A O 1
ATOM 1630 N N . ALA A 1 210 ? -19.780 2.383 16.411 1.00 87.25 210 ALA A N 1
ATOM 1631 C CA . ALA A 1 210 ? -18.754 2.989 15.577 1.00 87.25 210 ALA A CA 1
ATOM 1632 C C . ALA A 1 210 ? -18.005 1.964 14.706 1.00 87.25 210 ALA A C 1
ATOM 1634 O O . ALA A 1 210 ? -18.026 0.751 14.949 1.00 87.25 210 ALA A O 1
ATOM 1635 N N . TRP A 1 211 ? -17.256 2.460 13.723 1.00 90.19 211 TRP A N 1
ATOM 1636 C CA . TRP A 1 211 ? -16.316 1.649 12.953 1.00 90.19 211 TRP A CA 1
ATOM 1637 C C . TRP A 1 211 ? -14.971 2.356 12.749 1.00 90.19 211 TRP A C 1
ATOM 1639 O O . TRP A 1 211 ? -14.876 3.582 12.665 1.00 90.19 211 TRP A O 1
ATOM 1649 N N . LEU A 1 212 ? -13.917 1.545 12.646 1.00 93.00 212 LEU A N 1
ATOM 1650 C CA . LEU A 1 212 ? -12.568 1.974 12.294 1.00 93.00 212 LEU A CA 1
ATOM 1651 C C . LEU A 1 212 ? -12.155 1.309 10.978 1.00 93.00 212 LEU A C 1
ATOM 1653 O O . LEU A 1 212 ? -12.017 0.089 10.901 1.00 93.00 212 LEU A O 1
ATOM 1657 N N . GLY A 1 213 ? -11.955 2.111 9.939 1.00 95.38 213 GLY A N 1
ATOM 1658 C CA . GLY A 1 213 ? -11.310 1.675 8.707 1.00 95.38 213 GLY A CA 1
ATOM 1659 C C . GLY A 1 213 ? -9.795 1.751 8.859 1.00 95.38 213 GLY A C 1
ATOM 1660 O O . GLY A 1 213 ? -9.284 2.743 9.366 1.00 95.38 213 GLY A O 1
ATOM 1661 N N . ILE A 1 214 ? -9.066 0.735 8.412 1.00 97.69 214 ILE A N 1
ATOM 1662 C CA . ILE A 1 214 ? -7.601 0.731 8.361 1.00 97.69 214 ILE A CA 1
ATOM 1663 C C . ILE A 1 214 ? -7.185 0.562 6.909 1.00 97.69 214 ILE A C 1
ATOM 1665 O O . ILE A 1 214 ? -7.556 -0.419 6.271 1.00 97.69 214 ILE A O 1
ATOM 1669 N N . VAL A 1 215 ? -6.395 1.501 6.397 1.00 98.25 215 VAL A N 1
ATOM 1670 C CA . VAL A 1 215 ? -5.850 1.504 5.042 1.00 98.25 215 VAL A CA 1
ATOM 1671 C C . VAL A 1 215 ? -4.328 1.487 5.130 1.00 98.25 215 VAL A C 1
ATOM 1673 O O . VAL A 1 215 ? -3.714 2.441 5.592 1.00 98.25 215 VAL A O 1
ATOM 1676 N N . LEU A 1 216 ? -3.705 0.404 4.682 1.00 98.38 216 LEU A N 1
ATOM 1677 C CA . LEU A 1 216 ? -2.253 0.279 4.592 1.00 98.38 216 LEU A CA 1
ATOM 1678 C C . LEU A 1 216 ? -1.805 0.601 3.171 1.00 98.38 216 LEU A C 1
ATOM 1680 O O . LEU A 1 216 ? -2.365 0.049 2.222 1.00 98.38 216 LEU A O 1
ATOM 1684 N N . VAL A 1 217 ? -0.777 1.429 3.016 1.00 97.38 217 VAL A N 1
ATOM 1685 C CA . VAL A 1 217 ? -0.189 1.770 1.715 1.00 97.38 217 VAL A CA 1
ATOM 1686 C C . VAL A 1 217 ? 1.336 1.734 1.769 1.00 97.38 217 VAL A C 1
ATOM 1688 O O . VAL A 1 217 ? 1.963 2.023 2.786 1.00 97.38 217 VAL A O 1
ATOM 1691 N N . ASP A 1 218 ? 1.958 1.388 0.647 1.00 95.25 218 ASP A N 1
ATOM 1692 C CA . ASP A 1 218 ? 3.412 1.506 0.503 1.00 95.25 218 ASP A CA 1
ATOM 1693 C C . ASP A 1 218 ? 3.847 2.992 0.465 1.00 95.25 218 ASP A C 1
ATOM 1695 O O . ASP A 1 218 ? 3.054 3.833 0.029 1.00 95.25 218 ASP A O 1
ATOM 1699 N N . PRO A 1 219 ? 5.104 3.336 0.805 1.00 93.62 219 PRO A N 1
ATOM 1700 C CA . PRO A 1 219 ? 5.627 4.701 0.674 1.00 93.62 219 PRO A CA 1
ATOM 1701 C C . PRO A 1 219 ? 5.882 5.137 -0.775 1.00 93.62 219 PRO A C 1
ATOM 1703 O O . PRO A 1 219 ? 5.926 4.296 -1.682 1.00 93.62 219 PRO A O 1
ATOM 1706 N N . PRO A 1 220 ? 6.107 6.444 -1.021 1.00 91.62 220 PRO A N 1
ATOM 1707 C CA . PRO A 1 220 ? 6.691 6.924 -2.268 1.00 91.62 220 PRO A CA 1
ATOM 1708 C C . PRO A 1 220 ? 7.913 6.119 -2.707 1.00 91.62 220 PRO A C 1
ATOM 1710 O O . PRO A 1 220 ? 8.741 5.710 -1.890 1.00 91.62 220 PRO A O 1
ATOM 1713 N N . ILE A 1 221 ? 8.088 5.984 -4.021 1.00 90.88 221 ILE A N 1
ATOM 1714 C CA . ILE A 1 221 ? 9.340 5.469 -4.576 1.00 90.88 221 ILE A CA 1
ATOM 1715 C C . ILE A 1 221 ? 10.362 6.609 -4.533 1.00 90.88 221 ILE A C 1
ATOM 1717 O O . ILE A 1 221 ? 10.332 7.515 -5.362 1.00 90.88 221 ILE A O 1
ATOM 1721 N N . GLY A 1 222 ? 11.242 6.574 -3.533 1.00 89.31 222 GLY A N 1
ATOM 1722 C CA . GLY A 1 222 ? 12.342 7.528 -3.397 1.00 89.31 222 GLY A CA 1
ATOM 1723 C C . GLY A 1 222 ? 13.493 7.270 -4.376 1.00 89.31 222 GLY A C 1
ATOM 1724 O O . GLY A 1 222 ? 13.500 6.297 -5.120 1.00 89.31 222 GLY A O 1
ATOM 1725 N N . ASN A 1 223 ? 14.521 8.116 -4.314 1.00 89.56 223 ASN A N 1
ATOM 1726 C CA . ASN A 1 223 ? 15.719 8.048 -5.164 1.00 89.56 223 ASN A CA 1
ATOM 1727 C C . ASN A 1 223 ? 16.841 7.142 -4.622 1.00 89.56 223 ASN A C 1
ATOM 1729 O O . ASN A 1 223 ? 17.963 7.188 -5.124 1.00 89.56 223 ASN A O 1
ATOM 1733 N N . LYS A 1 224 ? 16.567 6.362 -3.567 1.00 89.81 224 LYS A N 1
ATOM 1734 C CA . LYS A 1 224 ? 17.538 5.485 -2.900 1.00 89.81 224 LYS A CA 1
ATOM 1735 C C . LYS A 1 224 ? 17.052 4.046 -2.946 1.00 89.81 224 LYS A C 1
ATOM 1737 O O . LYS A 1 224 ? 15.969 3.740 -2.447 1.00 89.81 224 LYS A O 1
ATOM 1742 N N . PHE A 1 225 ? 17.900 3.162 -3.448 1.00 89.62 225 PHE A N 1
ATOM 1743 C CA . PHE A 1 225 ? 17.611 1.742 -3.586 1.00 89.62 225 PHE A CA 1
ATOM 1744 C C . PHE A 1 225 ? 18.654 0.895 -2.865 1.00 89.62 225 PHE A C 1
ATOM 1746 O O . PHE A 1 225 ? 19.811 1.291 -2.714 1.00 89.62 225 PHE A O 1
ATOM 1753 N N . VAL A 1 226 ? 18.231 -0.278 -2.406 1.00 86.69 226 VAL A N 1
ATOM 1754 C CA . VAL A 1 226 ? 19.104 -1.288 -1.802 1.00 86.69 226 VAL A CA 1
ATOM 1755 C C . VAL A 1 226 ? 19.365 -2.370 -2.842 1.00 86.69 226 VAL A C 1
ATOM 1757 O O . VAL A 1 226 ? 18.424 -2.845 -3.477 1.00 86.69 226 VAL A O 1
ATOM 1760 N N . ASN A 1 227 ? 20.632 -2.741 -3.022 1.00 83.12 227 ASN A N 1
ATOM 1761 C CA . ASN A 1 227 ? 21.009 -3.881 -3.847 1.00 83.12 227 ASN A CA 1
ATOM 1762 C C . ASN A 1 227 ? 20.938 -5.159 -2.999 1.00 83.12 227 ASN A C 1
ATOM 1764 O O . ASN A 1 227 ? 21.528 -5.219 -1.924 1.00 83.12 227 ASN A O 1
ATOM 1768 N N . ASP A 1 228 ? 20.199 -6.151 -3.480 1.00 71.31 228 ASP A N 1
ATOM 1769 C CA . ASP A 1 228 ? 19.906 -7.409 -2.789 1.00 71.31 228 ASP A CA 1
ATOM 1770 C C . ASP A 1 228 ? 20.968 -8.499 -3.017 1.00 71.31 228 ASP A C 1
ATOM 1772 O O . ASP A 1 228 ? 20.736 -9.670 -2.726 1.00 71.31 228 ASP A O 1
ATOM 1776 N N . ASN A 1 229 ? 22.132 -8.148 -3.573 1.00 63.91 229 ASN A N 1
ATOM 1777 C CA . ASN A 1 229 ? 23.255 -9.076 -3.669 1.00 63.91 229 ASN A CA 1
ATOM 1778 C C . ASN A 1 229 ? 23.706 -9.474 -2.252 1.00 63.91 229 ASN A C 1
ATOM 1780 O O . ASN A 1 229 ? 24.307 -8.687 -1.518 1.00 63.91 229 ASN A O 1
ATOM 1784 N N . VAL A 1 230 ? 23.367 -10.715 -1.902 1.00 52.66 230 VAL A N 1
ATOM 1785 C CA . VAL A 1 230 ? 23.378 -11.345 -0.571 1.00 52.66 230 VAL A CA 1
ATOM 1786 C C . VAL A 1 230 ? 24.752 -11.309 0.128 1.00 52.66 230 VAL A C 1
ATOM 1788 O O . VAL A 1 230 ? 24.821 -11.432 1.347 1.00 52.66 230 VAL A O 1
ATOM 1791 N N . ASP A 1 231 ? 25.837 -11.018 -0.590 1.00 46.56 231 ASP A N 1
ATOM 1792 C CA . ASP A 1 231 ? 27.206 -11.151 -0.074 1.00 46.56 231 ASP A CA 1
ATOM 1793 C C . ASP A 1 231 ? 27.754 -9.945 0.710 1.00 46.56 231 ASP A C 1
ATOM 1795 O O . ASP A 1 231 ? 28.850 -10.029 1.263 1.00 46.56 231 ASP A O 1
ATOM 1799 N N . ARG A 1 232 ? 27.053 -8.801 0.777 1.00 44.91 232 ARG A N 1
ATOM 1800 C CA . ARG A 1 232 ? 27.606 -7.580 1.418 1.00 44.91 232 ARG A CA 1
ATOM 1801 C C . ARG A 1 232 ? 26.779 -6.970 2.539 1.00 44.91 232 ARG A C 1
ATOM 1803 O O . ARG A 1 232 ? 27.057 -5.840 2.940 1.00 44.91 232 ARG A O 1
ATOM 1810 N N . GLY A 1 233 ? 25.811 -7.706 3.080 1.00 49.16 233 GLY A N 1
ATOM 1811 C CA . GLY A 1 233 ? 25.015 -7.246 4.217 1.00 49.16 233 GLY A CA 1
ATOM 1812 C C . GLY A 1 233 ? 24.423 -5.840 4.027 1.00 49.16 233 GLY A C 1
ATOM 1813 O O . GLY A 1 233 ? 24.410 -5.252 2.948 1.00 49.16 233 GLY A O 1
ATOM 1814 N N . TYR A 1 234 ? 23.931 -5.257 5.110 1.00 52.84 234 TYR A N 1
ATOM 1815 C CA . TYR A 1 234 ? 23.256 -3.955 5.114 1.00 52.84 234 TYR A CA 1
ATOM 1816 C C . TYR A 1 234 ? 24.199 -2.751 4.887 1.00 52.84 234 TYR A C 1
ATOM 1818 O O . TYR A 1 234 ? 23.759 -1.606 4.987 1.00 52.84 234 TYR A O 1
ATOM 1826 N N . ASN A 1 235 ? 25.476 -3.000 4.569 1.00 58.25 235 ASN A N 1
ATOM 1827 C CA . ASN A 1 235 ? 26.542 -1.996 4.525 1.00 58.25 235 ASN A CA 1
ATOM 1828 C C . ASN A 1 235 ? 26.918 -1.553 3.103 1.00 58.25 235 ASN A C 1
ATOM 1830 O O . ASN A 1 235 ? 27.770 -0.678 2.945 1.00 58.25 235 ASN A O 1
ATOM 1834 N N . ALA A 1 236 ? 26.310 -2.127 2.060 1.00 66.38 236 ALA A N 1
ATOM 1835 C CA . ALA A 1 236 ? 26.519 -1.631 0.705 1.00 66.38 236 ALA A CA 1
ATOM 1836 C C . ALA A 1 236 ? 25.931 -0.209 0.557 1.00 66.38 236 ALA A C 1
ATOM 1838 O O . ALA A 1 236 ? 24.813 0.044 1.024 1.00 66.38 236 ALA A O 1
ATOM 1839 N N . PRO A 1 237 ? 26.649 0.729 -0.092 1.00 75.88 237 PRO A N 1
ATOM 1840 C CA . PRO A 1 237 ? 26.113 2.060 -0.344 1.00 75.88 237 PRO A CA 1
ATOM 1841 C C . PRO A 1 237 ? 24.827 1.953 -1.181 1.00 75.88 237 PRO A C 1
ATOM 1843 O O . PRO A 1 237 ? 24.748 1.106 -2.077 1.00 75.88 237 PRO A O 1
ATOM 1846 N N . PRO A 1 238 ? 23.801 2.777 -0.896 1.00 83.19 238 PRO A N 1
ATOM 1847 C CA . PRO A 1 238 ? 22.562 2.735 -1.656 1.00 83.19 238 PRO A CA 1
ATOM 1848 C C . PRO A 1 238 ? 22.823 3.119 -3.114 1.00 83.19 238 PRO A C 1
ATOM 1850 O O . PRO A 1 238 ? 23.583 4.046 -3.390 1.00 83.19 238 PRO A O 1
ATOM 1853 N N . TYR A 1 239 ? 22.137 2.448 -4.036 1.00 84.94 239 TYR A N 1
ATOM 1854 C CA . TYR A 1 239 ? 22.088 2.889 -5.424 1.00 84.94 239 TYR A CA 1
ATOM 1855 C C . TYR A 1 239 ? 21.203 4.136 -5.506 1.00 84.94 239 TYR A C 1
ATOM 1857 O O . TYR A 1 239 ? 20.073 4.138 -5.008 1.00 84.94 239 TYR A O 1
ATOM 1865 N N . LEU A 1 240 ? 21.741 5.204 -6.091 1.00 86.50 240 LEU A N 1
ATOM 1866 C CA . LEU A 1 240 ? 21.057 6.479 -6.258 1.00 86.50 240 LEU A CA 1
ATOM 1867 C C . LEU A 1 240 ? 20.658 6.636 -7.719 1.00 86.50 240 LEU A C 1
ATOM 1869 O O . LEU A 1 240 ? 21.498 6.509 -8.602 1.00 86.50 240 LEU A O 1
ATOM 1873 N N . SER A 1 241 ? 19.390 6.938 -7.966 1.00 85.38 241 SER A N 1
ATOM 1874 C CA . SER A 1 241 ? 18.915 7.287 -9.304 1.00 85.38 241 SER A CA 1
ATOM 1875 C C . SER A 1 241 ? 17.752 8.258 -9.197 1.00 85.38 241 SER A C 1
ATOM 1877 O O . SER A 1 241 ? 16.940 8.173 -8.271 1.00 85.38 241 SER A O 1
ATOM 1879 N N . GLN A 1 242 ? 17.677 9.204 -10.133 1.00 87.31 242 GLN A N 1
ATOM 1880 C CA . GLN A 1 242 ? 16.510 10.066 -10.237 1.00 87.31 242 GLN A CA 1
ATOM 1881 C C . GLN A 1 242 ? 15.314 9.233 -10.683 1.00 87.31 242 GLN A C 1
ATOM 1883 O O . GLN A 1 242 ? 15.321 8.648 -11.761 1.00 87.31 242 GLN A O 1
ATOM 1888 N N . VAL A 1 243 ? 14.270 9.214 -9.865 1.00 87.69 243 VAL A N 1
ATOM 1889 C CA . VAL A 1 243 ? 13.039 8.492 -10.176 1.00 87.69 243 VAL A CA 1
ATOM 1890 C C . VAL A 1 243 ? 12.029 9.470 -10.735 1.00 87.69 243 VAL A C 1
ATOM 1892 O O . VAL A 1 243 ? 11.747 10.498 -10.119 1.00 87.69 243 VAL A O 1
ATOM 1895 N N . ARG A 1 244 ? 11.460 9.144 -11.893 1.00 88.12 244 ARG A N 1
ATOM 1896 C CA . ARG A 1 244 ? 10.350 9.898 -12.480 1.00 88.12 244 ARG A CA 1
ATOM 1897 C C . ARG A 1 244 ? 9.205 8.946 -12.811 1.00 88.12 244 ARG A C 1
ATOM 1899 O O . ARG A 1 244 ? 9.467 7.857 -13.318 1.00 88.12 244 ARG A O 1
ATOM 1906 N N . PRO A 1 245 ? 7.940 9.308 -12.559 1.00 86.44 245 PRO A N 1
ATOM 1907 C CA . PRO A 1 245 ? 6.816 8.508 -13.029 1.00 86.44 245 PRO A CA 1
ATOM 1908 C C . PRO A 1 245 ? 6.842 8.379 -14.555 1.00 86.44 245 PRO A C 1
ATOM 1910 O O . PRO A 1 245 ? 7.127 9.351 -15.263 1.00 86.44 245 PRO A O 1
ATOM 1913 N N . PHE A 1 246 ? 6.507 7.199 -15.074 1.00 85.12 246 PHE A N 1
ATOM 1914 C CA . PHE A 1 246 ? 6.333 7.031 -16.513 1.00 85.12 246 PHE A CA 1
ATOM 1915 C C . PHE A 1 246 ? 5.172 7.911 -17.018 1.00 85.12 246 PHE A C 1
ATOM 1917 O O . PHE A 1 246 ? 4.134 8.023 -16.364 1.00 85.12 246 PHE A O 1
ATOM 1924 N N . GLY A 1 247 ? 5.340 8.572 -18.168 1.00 78.88 247 GLY A N 1
ATOM 1925 C CA . GLY A 1 247 ? 4.298 9.433 -18.750 1.00 78.88 247 GLY A CA 1
ATOM 1926 C C . GLY A 1 247 ? 3.942 10.672 -17.912 1.00 78.88 247 GLY A C 1
ATOM 1927 O O . GLY A 1 247 ? 2.791 11.107 -17.921 1.00 78.88 247 GLY A O 1
ATOM 1928 N N . ASN A 1 248 ? 4.903 11.230 -17.162 1.00 69.62 248 ASN A N 1
ATOM 1929 C CA . ASN A 1 248 ? 4.744 12.408 -16.291 1.00 69.62 248 ASN A CA 1
ATOM 1930 C C . ASN A 1 248 ? 3.725 12.243 -15.139 1.00 69.62 248 ASN A C 1
ATOM 1932 O O . ASN A 1 248 ? 3.320 13.237 -14.540 1.00 69.62 248 ASN A O 1
ATOM 1936 N N . GLY A 1 249 ? 3.291 11.016 -14.819 1.00 62.44 249 GLY A N 1
ATOM 1937 C CA . GLY A 1 249 ? 2.444 10.721 -13.648 1.00 62.44 249 GLY A CA 1
ATOM 1938 C C . GLY A 1 249 ? 0.998 11.237 -13.725 1.00 62.44 249 GLY A C 1
ATOM 1939 O O . GLY A 1 249 ? 0.285 11.254 -12.724 1.00 62.44 249 GLY A O 1
ATOM 1940 N N . SER A 1 250 ? 0.541 11.672 -14.902 1.00 53.53 250 SER A N 1
ATOM 1941 C CA . SER A 1 250 ? -0.667 12.496 -15.059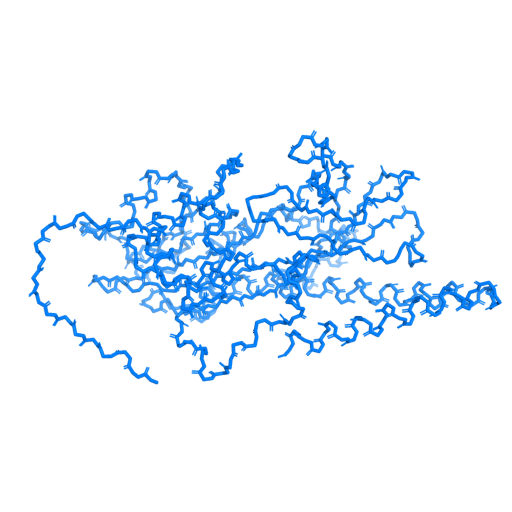 1.00 53.53 250 SER A CA 1
ATOM 1942 C C . SER A 1 250 ? -1.958 11.701 -15.322 1.00 53.53 250 SER A C 1
ATOM 1944 O O . SER A 1 250 ? -2.725 12.038 -16.222 1.00 53.53 250 SER A O 1
ATOM 1946 N N . TYR A 1 251 ? -2.258 10.653 -14.543 1.00 57.22 251 TYR A N 1
ATOM 1947 C CA . TYR A 1 251 ? -3.614 10.070 -14.571 1.00 57.22 251 TYR A CA 1
ATOM 1948 C C . TYR A 1 251 ? -4.521 10.768 -13.549 1.00 57.22 251 TYR A C 1
ATOM 1950 O O . TYR A 1 251 ? -4.865 10.229 -12.494 1.00 57.22 251 TYR A O 1
ATOM 1958 N N . ASN A 1 252 ? -4.875 12.024 -13.831 1.00 55.41 252 ASN A N 1
ATOM 1959 C CA . ASN A 1 252 ? -5.790 12.806 -13.000 1.00 55.41 252 ASN A CA 1
ATOM 1960 C C . ASN A 1 252 ? -7.237 12.363 -13.22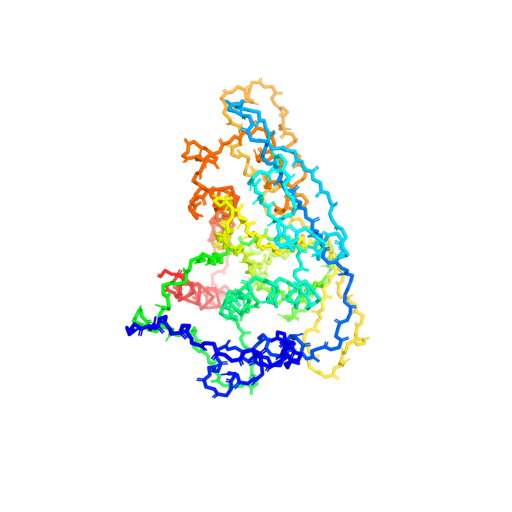8 1.00 55.41 252 ASN A C 1
ATOM 1962 O O . ASN A 1 252 ? -7.866 12.720 -14.211 1.00 55.41 252 ASN A O 1
ATOM 1966 N N . PHE A 1 253 ? -7.804 11.624 -12.279 1.00 53.91 253 PHE A N 1
ATOM 1967 C CA . PHE A 1 253 ? -9.209 11.211 -12.342 1.00 53.91 253 PHE A CA 1
ATOM 1968 C C . PHE A 1 253 ? -10.209 12.279 -11.898 1.00 53.91 253 PHE A C 1
ATOM 1970 O O . PHE A 1 253 ? -11.418 12.071 -11.987 1.00 53.91 253 PHE A O 1
ATOM 1977 N N . ASN A 1 254 ? -9.722 13.385 -11.337 1.00 51.28 254 ASN A N 1
ATOM 1978 C CA . ASN A 1 254 ? -10.569 14.482 -10.875 1.00 51.28 254 ASN A CA 1
ATOM 1979 C C . ASN A 1 254 ? -10.743 15.563 -11.951 1.00 51.28 254 ASN A C 1
ATOM 1981 O O . ASN A 1 254 ? -11.483 16.520 -11.738 1.00 51.28 254 ASN A O 1
ATOM 1985 N N . SER A 1 255 ? -10.127 15.408 -13.130 1.00 45.44 255 SER A N 1
ATOM 1986 C CA . SER A 1 255 ? -10.414 16.265 -14.274 1.00 45.44 255 SER A CA 1
ATOM 1987 C C . SER A 1 255 ? -11.705 15.818 -14.964 1.00 45.44 255 SER A C 1
ATOM 1989 O O . SER A 1 255 ? -11.703 15.298 -16.074 1.00 45.44 255 SER A O 1
ATOM 1991 N N . SER A 1 256 ? -12.843 16.200 -14.388 1.00 39.78 256 SER A N 1
ATOM 1992 C CA . SER A 1 256 ? -14.058 16.453 -15.182 1.00 39.78 256 SER A CA 1
ATOM 1993 C C . SER A 1 256 ? -13.900 17.669 -16.117 1.00 39.78 256 SER A C 1
ATOM 1995 O O . SER A 1 256 ? -14.873 18.173 -16.670 1.00 39.78 256 SER A O 1
ATOM 1997 N N . SER A 1 257 ? -12.681 18.173 -16.321 1.00 39.44 257 SER A N 1
ATOM 1998 C CA . SER A 1 257 ? -12.410 19.292 -17.205 1.00 39.44 257 SER A CA 1
ATOM 1999 C C . SER A 1 257 ? -12.299 18.809 -18.652 1.00 39.44 257 SER A C 1
ATOM 2001 O O . SER A 1 257 ? -11.210 18.665 -19.201 1.00 39.44 257 SER A O 1
ATOM 2003 N N . ARG A 1 258 ? -13.450 18.689 -19.324 1.00 36.84 258 ARG A N 1
ATOM 2004 C CA . ARG A 1 258 ? -13.537 18.826 -20.794 1.00 36.84 258 ARG A CA 1
ATOM 2005 C C . ARG A 1 258 ? -13.133 20.239 -21.278 1.00 36.84 258 ARG A C 1
ATOM 2007 O O . ARG A 1 258 ? -13.297 20.558 -22.450 1.00 36.84 258 ARG A O 1
ATOM 2014 N N . HIS A 1 259 ? -12.607 21.095 -20.396 1.00 36.16 259 HIS A N 1
ATOM 2015 C CA . HIS A 1 259 ? -12.250 22.486 -20.670 1.00 36.16 259 HIS A CA 1
ATOM 2016 C C . HIS A 1 259 ? -10.743 22.782 -20.576 1.00 36.16 259 HIS A C 1
ATOM 2018 O O . HIS A 1 259 ? -10.323 23.855 -20.998 1.00 36.16 259 HIS A O 1
ATOM 2024 N N . ALA A 1 260 ? -9.905 21.843 -20.121 1.00 37.81 260 ALA A N 1
ATOM 2025 C CA . ALA A 1 260 ? -8.458 22.062 -19.991 1.00 37.81 260 ALA A CA 1
ATOM 2026 C C . ALA A 1 260 ? -7.698 22.039 -21.334 1.00 37.81 260 ALA A C 1
ATOM 2028 O O . ALA A 1 260 ? -6.529 22.403 -21.381 1.00 37.81 260 ALA A O 1
ATOM 2029 N N . ILE A 1 261 ? -8.354 21.666 -22.439 1.00 40.91 261 ILE A N 1
ATOM 2030 C CA . ILE A 1 261 ? -7.735 21.636 -23.778 1.00 40.91 261 ILE A CA 1
ATOM 2031 C C . ILE A 1 261 ? -7.728 23.029 -24.440 1.00 40.91 261 ILE A C 1
ATOM 2033 O O . ILE A 1 261 ? -7.032 23.233 -25.428 1.00 40.91 261 ILE A O 1
ATOM 2037 N N . LYS A 1 262 ? -8.441 24.033 -23.904 1.00 37.62 262 LYS A N 1
ATOM 2038 C CA . LYS A 1 262 ? -8.550 25.334 -24.590 1.00 37.62 262 LYS A CA 1
ATOM 2039 C C . LYS A 1 262 ? -7.318 26.243 -24.490 1.00 37.62 262 LYS A C 1
ATOM 2041 O O . LYS A 1 262 ? -7.188 27.109 -25.344 1.00 37.62 262 LYS A O 1
ATOM 2046 N N . ASN A 1 263 ? -6.398 26.036 -23.540 1.00 33.62 263 ASN A N 1
ATOM 2047 C CA . ASN A 1 263 ? -5.342 27.026 -23.258 1.00 33.62 263 ASN A CA 1
ATOM 2048 C C . ASN A 1 263 ? -3.891 26.520 -23.343 1.00 33.62 263 ASN A C 1
ATOM 2050 O O . ASN A 1 263 ? -3.017 27.169 -22.781 1.00 33.62 263 ASN A O 1
ATOM 2054 N N . GLY A 1 264 ? -3.602 25.394 -24.011 1.00 36.34 264 GLY A N 1
ATOM 2055 C CA . GLY A 1 264 ? -2.226 24.979 -24.371 1.00 36.34 264 GLY A CA 1
ATOM 2056 C C . GLY A 1 264 ? -1.217 24.784 -23.220 1.00 36.34 264 GLY A C 1
ATOM 2057 O O . GLY A 1 264 ? -0.082 24.386 -23.455 1.00 36.34 264 GLY A O 1
ATOM 2058 N N . GLN A 1 265 ? -1.613 25.038 -21.976 1.00 33.12 265 GLN A N 1
ATOM 2059 C CA . GLN A 1 265 ? -0.823 24.840 -20.775 1.00 33.12 265 GLN A CA 1
ATOM 2060 C C . GLN A 1 265 ? -1.239 23.488 -20.197 1.00 33.12 265 GLN A C 1
ATOM 2062 O O . GLN A 1 265 ? -2.391 23.355 -19.766 1.00 33.12 265 GLN A O 1
ATOM 2067 N N . PRO A 1 266 ? -0.357 22.470 -20.187 1.00 39.06 266 PRO A N 1
ATOM 2068 C CA . PRO A 1 266 ? -0.647 21.245 -19.466 1.00 39.06 266 PRO A CA 1
ATOM 2069 C C . PRO A 1 266 ? -0.892 21.653 -18.020 1.00 39.06 266 PRO A C 1
ATOM 2071 O O . PRO A 1 266 ? -0.000 22.201 -17.370 1.00 39.06 266 PRO A O 1
ATOM 2074 N N . SER A 1 267 ? -2.118 21.458 -17.534 1.00 40.94 267 SER A N 1
ATOM 2075 C CA . SER A 1 267 ? -2.432 21.657 -16.127 1.00 40.94 267 SER A CA 1
ATOM 2076 C C . SER A 1 267 ? -1.450 20.783 -15.358 1.00 40.94 267 SER A C 1
ATOM 2078 O O . SER A 1 267 ? -1.563 19.557 -15.400 1.00 40.94 267 SER A O 1
ATOM 2080 N N . ARG A 1 268 ? -0.426 21.395 -14.751 1.00 38.91 268 ARG A N 1
ATOM 2081 C CA . ARG A 1 268 ? 0.529 20.688 -13.902 1.00 38.91 268 ARG A CA 1
ATOM 2082 C C . ARG A 1 268 ? -0.295 20.135 -12.750 1.00 38.91 268 ARG A C 1
ATOM 2084 O O . ARG A 1 268 ? -0.655 20.868 -11.834 1.00 38.91 268 ARG A O 1
ATOM 2091 N N . GLY A 1 269 ? -0.687 18.867 -12.863 1.00 47.66 269 GLY A N 1
ATOM 2092 C CA . GLY A 1 269 ? -1.293 18.139 -11.763 1.00 47.66 269 GLY A CA 1
ATOM 2093 C C . GLY A 1 269 ? -0.378 18.253 -10.552 1.00 47.66 269 GLY A C 1
ATOM 2094 O O . GLY A 1 269 ? 0.844 18.323 -10.709 1.00 47.66 269 GLY A O 1
ATOM 2095 N N . ARG A 1 270 ? -0.967 18.311 -9.355 1.00 51.84 270 ARG A N 1
ATOM 2096 C CA . ARG A 1 270 ? -0.219 18.220 -8.097 1.00 51.84 270 ARG A CA 1
ATOM 2097 C C . ARG A 1 270 ? 0.772 17.057 -8.214 1.00 51.84 270 ARG A C 1
ATOM 2099 O O . ARG A 1 270 ? 0.384 15.988 -8.687 1.00 51.84 270 ARG A O 1
ATOM 2106 N N . ALA A 1 271 ? 2.029 17.281 -7.834 1.00 54.62 271 ALA A N 1
ATOM 2107 C CA . ALA A 1 271 ? 3.007 16.205 -7.769 1.00 54.62 271 ALA A CA 1
ATOM 2108 C C . ALA A 1 271 ? 2.433 15.112 -6.854 1.00 54.62 271 ALA A C 1
ATOM 2110 O O . ALA A 1 271 ? 2.119 15.368 -5.689 1.00 54.62 271 ALA A O 1
ATOM 2111 N N . ARG A 1 272 ? 2.163 13.933 -7.424 1.00 63.78 272 ARG A N 1
ATOM 2112 C CA . ARG A 1 272 ? 1.664 12.778 -6.676 1.00 63.78 272 ARG A CA 1
ATOM 2113 C C . ARG A 1 272 ? 2.823 12.170 -5.917 1.00 63.78 272 ARG A C 1
ATOM 2115 O O . ARG A 1 272 ? 3.430 11.196 -6.355 1.00 63.78 272 ARG A O 1
ATOM 2122 N N . ASP A 1 273 ? 3.145 12.787 -4.793 1.00 74.44 273 ASP A N 1
ATOM 2123 C CA . ASP A 1 273 ? 4.279 12.364 -3.985 1.00 74.44 273 ASP A CA 1
ATOM 2124 C C . ASP A 1 273 ? 3.955 11.079 -3.209 1.00 74.44 273 ASP A C 1
ATOM 2126 O O . ASP A 1 273 ? 4.861 10.360 -2.813 1.00 74.44 273 ASP A O 1
ATOM 2130 N N . SER A 1 274 ? 2.677 10.739 -2.991 1.00 87.75 274 SER A N 1
ATOM 2131 C CA . SER A 1 274 ? 2.284 9.583 -2.180 1.00 87.75 274 SER A CA 1
ATOM 2132 C C . SER A 1 274 ? 0.813 9.190 -2.372 1.00 87.75 274 SER A C 1
ATOM 2134 O O . SER A 1 274 ? -0.059 10.047 -2.495 1.00 87.75 274 SER A O 1
ATOM 2136 N N . MET A 1 275 ? 0.526 7.882 -2.309 1.00 92.81 275 MET A N 1
ATOM 2137 C CA . MET A 1 275 ? -0.850 7.369 -2.288 1.00 92.81 275 MET A CA 1
ATOM 2138 C C . MET A 1 275 ? -1.605 7.810 -1.024 1.00 92.81 275 MET A C 1
ATOM 2140 O O . MET A 1 275 ? -2.800 8.070 -1.106 1.00 92.81 275 MET A O 1
ATOM 2144 N N . LEU A 1 276 ? -0.931 7.929 0.127 1.00 95.25 276 LEU A N 1
ATOM 2145 C CA . LEU A 1 276 ? -1.533 8.437 1.364 1.00 95.25 276 LEU A CA 1
ATOM 2146 C C . LEU A 1 276 ? -2.043 9.871 1.173 1.00 95.25 276 LEU A C 1
ATOM 2148 O O . LEU A 1 276 ? -3.194 10.151 1.497 1.00 95.25 276 LEU A O 1
ATOM 2152 N N . GLU A 1 277 ? -1.239 10.748 0.568 1.00 93.31 277 GLU A N 1
ATOM 2153 C CA . GLU A 1 277 ? -1.632 12.141 0.304 1.00 93.31 277 GLU A CA 1
ATOM 2154 C C . GLU A 1 277 ? -2.820 12.228 -0.659 1.00 93.31 277 GLU A C 1
ATOM 2156 O O . GLU A 1 277 ? -3.739 13.021 -0.453 1.00 93.31 277 GLU A O 1
ATOM 2161 N N . ASP A 1 278 ? -2.826 11.386 -1.695 1.00 92.06 278 ASP A N 1
ATOM 2162 C CA . ASP A 1 278 ? -3.928 11.312 -2.654 1.00 92.06 278 ASP A CA 1
ATOM 2163 C C . ASP A 1 278 ? -5.220 10.806 -1.998 1.00 92.06 278 ASP A C 1
ATOM 2165 O O . ASP A 1 278 ? -6.298 11.333 -2.285 1.00 92.06 278 ASP A O 1
ATOM 2169 N N . ILE A 1 279 ? -5.134 9.815 -1.102 1.00 94.56 279 ILE A N 1
ATOM 2170 C CA . ILE A 1 279 ? -6.285 9.299 -0.349 1.00 94.56 279 ILE A CA 1
ATOM 2171 C C . ILE A 1 279 ? -6.836 10.389 0.575 1.00 94.56 279 ILE A C 1
ATOM 2173 O O . ILE A 1 279 ? -8.039 10.652 0.533 1.00 94.56 279 ILE A O 1
ATOM 2177 N N . ILE A 1 280 ? -5.980 11.054 1.357 1.00 94.00 280 ILE A N 1
ATOM 2178 C CA . ILE A 1 280 ? -6.379 12.149 2.257 1.00 94.00 280 ILE A CA 1
ATOM 2179 C C . ILE A 1 280 ? -7.036 13.266 1.460 1.00 94.00 280 ILE A C 1
ATOM 2181 O O . ILE A 1 280 ? -8.141 13.699 1.782 1.00 94.00 280 ILE A O 1
ATOM 2185 N N . TYR A 1 281 ? -6.397 13.702 0.374 1.00 91.69 281 TYR A N 1
ATOM 2186 C CA . TYR A 1 281 ? -6.958 14.712 -0.512 1.00 91.69 281 TYR A CA 1
ATOM 2187 C C . TYR A 1 281 ? -8.331 14.288 -1.044 1.00 91.69 281 TYR A C 1
ATOM 2189 O O . TYR A 1 281 ? -9.273 15.074 -1.024 1.00 91.69 281 TYR A O 1
ATOM 2197 N N . CYS A 1 282 ? -8.486 13.042 -1.486 1.00 91.44 282 CYS A N 1
ATOM 2198 C CA . CYS A 1 282 ? -9.762 12.575 -2.005 1.00 91.44 282 CYS A CA 1
ATOM 2199 C C . CYS A 1 282 ? -10.866 12.588 -0.939 1.00 91.44 282 CYS A C 1
ATOM 2201 O O . CYS A 1 282 ? -11.915 13.174 -1.191 1.00 91.44 282 CYS A O 1
ATOM 2203 N N . TRP A 1 283 ? -10.621 12.018 0.244 1.00 91.94 283 TRP A N 1
ATOM 2204 C CA . TRP A 1 283 ? -11.605 11.965 1.333 1.00 91.94 283 TRP A CA 1
ATOM 2205 C C . TRP A 1 283 ? -11.966 13.338 1.911 1.00 91.94 283 TRP A C 1
ATOM 2207 O O . TRP A 1 283 ? -13.118 13.564 2.268 1.00 91.94 283 TRP A O 1
ATOM 2217 N N . THR A 1 284 ? -11.007 14.263 1.972 1.00 90.69 284 THR A N 1
ATOM 2218 C CA . THR A 1 284 ? -11.227 15.632 2.479 1.00 90.69 284 THR A CA 1
ATOM 2219 C C . THR A 1 284 ? -11.959 16.527 1.475 1.00 90.69 284 THR A C 1
ATOM 2221 O O . THR A 1 284 ? -12.566 17.521 1.860 1.00 90.69 284 THR A O 1
ATOM 2224 N N . ASN A 1 285 ? -11.937 16.203 0.178 1.00 88.81 285 ASN A N 1
ATOM 2225 C CA . ASN A 1 285 ? -12.601 17.017 -0.848 1.00 88.81 285 ASN A CA 1
ATOM 2226 C C . ASN A 1 285 ? -13.938 16.435 -1.311 1.00 88.81 285 ASN A C 1
ATOM 2228 O O . ASN A 1 285 ? -14.796 17.177 -1.788 1.00 88.81 285 ASN A O 1
ATOM 2232 N N . ARG A 1 286 ? -14.114 15.113 -1.244 1.00 88.44 286 ARG A N 1
ATOM 2233 C CA . ARG A 1 286 ? -15.324 14.452 -1.731 1.00 88.44 286 ARG A CA 1
ATOM 2234 C C . ARG A 1 286 ? -15.525 13.108 -1.041 1.00 88.44 286 ARG A C 1
ATOM 2236 O O . ARG A 1 286 ? -14.609 12.295 -0.978 1.00 88.44 286 ARG A O 1
ATOM 2243 N N . LEU A 1 287 ? -16.747 12.807 -0.622 1.00 88.81 287 LEU A N 1
ATOM 2244 C CA . LEU A 1 287 ? -17.091 11.454 -0.181 1.00 88.81 287 LEU A CA 1
ATOM 2245 C C . LEU A 1 287 ? -17.294 10.522 -1.391 1.00 88.81 287 LEU A C 1
ATOM 2247 O O . LEU A 1 287 ? -17.784 10.976 -2.437 1.00 88.81 287 LEU A O 1
ATOM 2251 N N . PRO A 1 288 ? -16.918 9.232 -1.300 1.00 90.06 288 PRO A N 1
ATOM 2252 C CA . PRO A 1 288 ? -17.268 8.258 -2.325 1.00 90.06 288 PRO A CA 1
ATOM 2253 C C . PRO A 1 288 ? -18.788 8.226 -2.559 1.00 90.06 288 PRO A C 1
ATOM 2255 O O . PRO A 1 288 ? -19.544 8.364 -1.601 1.00 90.06 288 PRO A O 1
ATOM 2258 N N . PRO A 1 289 ? -19.268 8.011 -3.799 1.00 88.06 289 PRO A N 1
ATOM 2259 C CA . PRO A 1 289 ? -20.702 8.068 -4.103 1.00 88.06 289 PRO A CA 1
ATOM 2260 C C . PRO A 1 289 ? -21.575 7.090 -3.308 1.00 88.06 289 PRO A C 1
ATOM 2262 O O . PRO A 1 289 ? -22.755 7.352 -3.115 1.00 88.06 289 PRO A O 1
ATOM 2265 N N . THR A 1 290 ? -21.008 5.959 -2.892 1.00 84.69 290 THR A N 1
ATOM 2266 C CA . THR A 1 290 ? -21.694 4.890 -2.153 1.00 84.69 290 THR A CA 1
ATOM 2267 C C . THR A 1 290 ? -21.381 4.903 -0.662 1.00 84.69 290 THR A C 1
ATOM 2269 O O . THR A 1 290 ? -21.817 4.001 0.044 1.00 84.69 290 THR A O 1
ATOM 2272 N N . PHE A 1 291 ? -20.593 5.871 -0.187 1.00 89.50 291 PHE A N 1
ATOM 2273 C CA . PHE A 1 291 ? -20.144 5.880 1.196 1.00 89.50 291 PHE A CA 1
ATOM 2274 C C . PHE A 1 291 ? -21.263 6.336 2.124 1.00 89.50 291 PHE A C 1
ATOM 2276 O O . PHE A 1 291 ? -21.721 7.476 2.050 1.00 89.50 291 PHE A O 1
ATOM 2283 N N . ASP A 1 292 ? -21.652 5.434 3.016 1.00 87.00 292 ASP A N 1
ATOM 2284 C CA . ASP A 1 292 ? -22.525 5.712 4.143 1.00 87.00 292 ASP A CA 1
ATOM 2285 C C . ASP A 1 292 ? -21.662 5.890 5.399 1.00 87.00 292 ASP A C 1
ATOM 2287 O O . ASP A 1 292 ? -20.915 4.995 5.795 1.00 87.00 292 ASP A O 1
ATOM 2291 N N . THR A 1 293 ? -21.747 7.055 6.040 1.00 84.69 293 THR A N 1
ATOM 2292 C CA . THR A 1 293 ? -21.012 7.321 7.282 1.00 84.69 293 THR A CA 1
ATOM 2293 C C . THR A 1 293 ? -21.470 6.401 8.408 1.00 84.69 293 THR A C 1
ATOM 2295 O O . THR A 1 293 ? -20.638 5.992 9.218 1.00 84.69 293 THR A O 1
ATOM 2298 N N . ALA A 1 294 ? -22.750 6.020 8.450 1.00 83.56 294 ALA A N 1
ATOM 2299 C CA . ALA A 1 294 ? -23.274 5.082 9.438 1.00 83.56 294 ALA A CA 1
ATOM 2300 C C . ALA A 1 294 ? -22.777 3.652 9.182 1.00 83.56 294 ALA A C 1
ATOM 2302 O O . ALA A 1 294 ? -22.556 2.885 10.121 1.00 83.56 294 ALA A O 1
ATOM 2303 N N . ASN A 1 295 ? -22.538 3.308 7.916 1.00 83.69 295 ASN A N 1
ATOM 2304 C CA . ASN A 1 295 ? -22.076 1.994 7.502 1.00 83.69 295 ASN A CA 1
ATOM 2305 C C . ASN A 1 295 ? -20.851 2.097 6.586 1.00 83.69 295 ASN A C 1
ATOM 2307 O O . ASN A 1 295 ? -20.963 2.010 5.364 1.00 83.69 295 ASN A O 1
ATOM 2311 N N . GLY A 1 296 ? -19.667 2.245 7.190 1.00 81.88 296 GLY A N 1
ATOM 2312 C CA . GLY A 1 296 ? -18.394 2.257 6.470 1.00 81.88 296 GLY A CA 1
ATOM 2313 C C . GLY A 1 296 ? -18.049 0.879 5.922 1.00 81.88 296 GLY A C 1
ATOM 2314 O O . GLY A 1 296 ? -17.240 0.161 6.510 1.00 81.88 296 GLY A O 1
ATOM 2315 N N . ASP A 1 297 ? -18.697 0.482 4.833 1.00 89.69 297 ASP A N 1
ATOM 2316 C CA . ASP A 1 297 ? -18.469 -0.790 4.174 1.00 89.69 297 ASP A CA 1
ATOM 2317 C C . ASP A 1 297 ? -17.067 -0.853 3.551 1.00 89.69 297 ASP A C 1
ATOM 2319 O O . ASP A 1 297 ? -16.451 0.148 3.170 1.00 89.69 297 ASP A O 1
ATOM 2323 N N . LEU A 1 298 ? -16.551 -2.073 3.433 1.00 92.00 298 LEU A N 1
ATOM 2324 C CA . LEU A 1 298 ? -15.177 -2.311 3.012 1.00 92.00 298 LEU A CA 1
ATOM 2325 C C . LEU A 1 298 ? -14.886 -1.798 1.590 1.00 92.00 298 LEU A C 1
ATOM 2327 O O . LEU A 1 298 ? -13.767 -1.361 1.315 1.00 92.00 298 LEU A O 1
ATOM 2331 N N . LEU A 1 299 ? -15.877 -1.818 0.690 1.00 92.06 299 LEU A N 1
ATOM 2332 C CA . LEU A 1 299 ? -15.709 -1.351 -0.686 1.00 92.06 299 LEU A CA 1
ATOM 2333 C C . LEU A 1 299 ? -15.679 0.175 -0.759 1.00 92.06 299 LEU A C 1
ATOM 2335 O O . LEU A 1 299 ? -14.825 0.718 -1.464 1.00 92.06 299 LEU A O 1
ATOM 2339 N N . SER A 1 300 ? -16.530 0.876 -0.004 1.00 92.38 300 SER A N 1
ATOM 2340 C CA . SER A 1 300 ? -16.460 2.340 0.057 1.00 92.38 300 SER A CA 1
ATOM 2341 C C . SER A 1 300 ? -15.162 2.826 0.702 1.00 92.38 300 SER A C 1
ATOM 2343 O O . SER A 1 300 ? -14.563 3.781 0.203 1.00 92.38 300 SER A O 1
ATOM 2345 N N . LEU A 1 301 ? -14.655 2.134 1.731 1.00 94.06 301 LEU A N 1
ATOM 2346 C CA . LEU A 1 301 ? -13.333 2.415 2.310 1.00 94.06 301 LEU A CA 1
ATOM 2347 C C . LEU A 1 301 ? -12.198 2.234 1.288 1.00 94.06 301 LEU A C 1
ATOM 2349 O O . LEU A 1 301 ? -11.244 3.015 1.258 1.00 94.06 301 LEU A O 1
ATOM 2353 N N . ALA A 1 302 ? -12.313 1.231 0.414 1.00 95.75 302 ALA A N 1
ATOM 2354 C CA . ALA A 1 302 ? -11.327 0.938 -0.620 1.00 95.75 302 ALA A CA 1
ATOM 2355 C C . ALA A 1 302 ? -11.472 1.789 -1.895 1.00 95.75 302 ALA A C 1
ATOM 2357 O O . ALA A 1 302 ? -10.590 1.739 -2.755 1.00 95.75 302 ALA A O 1
ATOM 2358 N N . TYR A 1 303 ? -12.535 2.588 -2.029 1.00 95.56 303 TYR A N 1
ATOM 2359 C CA . TYR A 1 303 ? -12.874 3.305 -3.261 1.00 95.56 303 TYR A CA 1
ATOM 2360 C C . TYR A 1 303 ? -11.724 4.165 -3.808 1.00 95.56 303 TYR A C 1
ATOM 2362 O O . TYR A 1 303 ? -11.349 4.042 -4.977 1.00 95.56 303 TYR A O 1
ATOM 2370 N N . TYR A 1 304 ? -11.129 5.025 -2.976 1.00 95.12 304 TYR A N 1
ATOM 2371 C CA . TYR A 1 304 ? -10.033 5.897 -3.412 1.00 95.12 304 TYR A CA 1
ATOM 2372 C C . TYR A 1 304 ? -8.714 5.160 -3.664 1.00 95.12 304 TYR A C 1
ATOM 2374 O O . TYR A 1 304 ? -8.128 5.396 -4.724 1.00 95.12 304 TYR A O 1
ATOM 2382 N N . PRO A 1 305 ? -8.265 4.234 -2.794 1.00 95.69 305 PRO A N 1
ATOM 2383 C CA . PRO A 1 305 ? -7.152 3.344 -3.120 1.00 95.69 305 PRO A CA 1
ATOM 2384 C C . PRO A 1 305 ? -7.324 2.627 -4.469 1.00 95.69 305 PRO A C 1
ATOM 2386 O O . PRO A 1 305 ? -6.412 2.650 -5.297 1.00 95.69 305 PRO A O 1
ATOM 2389 N N . PHE A 1 306 ? -8.513 2.078 -4.751 1.00 95.25 306 PHE A N 1
ATOM 2390 C CA . PHE A 1 306 ? -8.827 1.457 -6.042 1.00 95.25 306 PHE A CA 1
ATOM 2391 C C . PHE A 1 306 ? -8.738 2.443 -7.202 1.00 95.25 306 PHE A C 1
ATOM 2393 O O . PHE A 1 306 ? -8.154 2.129 -8.241 1.00 95.25 306 PHE A O 1
ATOM 2400 N N . LYS A 1 307 ? -9.299 3.642 -7.033 1.00 93.12 307 LYS A N 1
ATOM 2401 C CA . LYS A 1 307 ? -9.263 4.697 -8.047 1.00 93.12 307 LYS A CA 1
ATOM 2402 C C . LYS A 1 307 ? -7.820 5.059 -8.407 1.00 93.12 307 LYS A C 1
ATOM 2404 O O . LYS A 1 307 ? -7.483 5.099 -9.586 1.00 93.12 307 LYS A O 1
ATOM 2409 N N . ILE A 1 308 ? -6.955 5.246 -7.411 1.00 91.81 308 ILE A N 1
ATOM 2410 C CA . ILE A 1 308 ? -5.529 5.543 -7.611 1.00 91.81 308 ILE A CA 1
ATOM 2411 C C . ILE A 1 308 ? -4.825 4.365 -8.297 1.00 91.81 308 ILE A C 1
ATOM 2413 O O . ILE A 1 308 ? -4.186 4.558 -9.330 1.00 91.81 308 ILE A O 1
ATOM 2417 N N . ALA A 1 309 ? -5.000 3.142 -7.788 1.00 92.31 309 ALA A N 1
ATOM 2418 C CA . ALA A 1 309 ? -4.399 1.935 -8.358 1.00 92.31 309 ALA A CA 1
ATOM 2419 C C . ALA A 1 309 ? -4.823 1.685 -9.815 1.00 92.31 309 ALA A C 1
ATOM 2421 O O . ALA A 1 309 ? -4.017 1.237 -10.629 1.00 92.31 309 ALA A O 1
ATOM 2422 N N . THR A 1 310 ? -6.061 2.028 -10.172 1.00 90.06 310 THR A N 1
ATOM 2423 C CA . THR A 1 310 ? -6.544 1.972 -11.559 1.00 90.06 310 THR A CA 1
ATOM 2424 C C . THR A 1 310 ? -5.785 2.956 -12.453 1.00 90.06 310 THR A C 1
ATOM 2426 O O . THR A 1 310 ? -5.520 2.657 -13.614 1.00 90.06 310 THR A O 1
ATOM 2429 N N . GLY A 1 311 ? -5.381 4.117 -11.931 1.00 88.69 311 GLY A N 1
ATOM 2430 C CA . GLY A 1 311 ? -4.591 5.098 -12.689 1.00 88.69 311 GLY A CA 1
ATOM 2431 C C . GLY A 1 311 ? -3.194 4.599 -12.973 1.00 88.69 311 GLY A C 1
ATOM 2432 O O . GLY A 1 311 ? -2.725 4.684 -14.104 1.00 88.69 311 GLY A O 1
ATOM 2433 N N . GLU A 1 312 ? -2.576 4.005 -11.958 1.00 89.06 312 GLU A N 1
ATOM 2434 C CA . GLU A 1 312 ? -1.287 3.332 -12.095 1.00 89.06 312 GLU A CA 1
ATOM 2435 C C . GLU A 1 312 ? -1.366 2.170 -13.090 1.00 89.06 312 GLU A C 1
ATOM 2437 O O . GLU A 1 312 ? -0.487 2.014 -13.934 1.00 89.06 312 GLU A O 1
ATOM 2442 N N . PHE A 1 313 ? -2.465 1.410 -13.085 1.00 88.25 313 PHE A N 1
ATOM 2443 C CA . PHE A 1 313 ? -2.696 0.370 -14.084 1.00 88.25 313 PHE A CA 1
ATOM 2444 C C . PHE A 1 313 ? -2.770 0.934 -15.511 1.00 88.25 313 PHE A C 1
ATOM 2446 O O . PHE A 1 313 ? -2.161 0.371 -16.418 1.00 88.25 313 PHE A O 1
ATOM 2453 N N . MET A 1 314 ? -3.448 2.065 -15.725 1.00 87.25 314 MET A N 1
ATOM 2454 C CA . MET A 1 314 ? -3.482 2.708 -17.044 1.00 87.25 314 MET A CA 1
ATOM 2455 C C . MET A 1 314 ? -2.101 3.219 -17.481 1.00 87.25 314 MET A C 1
ATOM 2457 O O . MET A 1 314 ? -1.740 3.073 -18.649 1.00 87.25 314 MET A O 1
ATOM 2461 N N . LEU A 1 315 ? -1.299 3.767 -16.560 1.00 86.38 315 LEU A N 1
ATOM 2462 C CA . LEU A 1 315 ? 0.091 4.151 -16.843 1.00 86.38 315 LEU A CA 1
ATOM 2463 C C . LEU A 1 315 ? 0.951 2.936 -17.200 1.00 86.38 315 LEU A C 1
ATOM 2465 O O . LEU A 1 315 ? 1.729 2.992 -18.153 1.00 86.38 315 LEU A O 1
ATOM 2469 N N . TYR A 1 316 ? 0.762 1.826 -16.491 1.00 86.56 316 TYR A N 1
ATOM 2470 C CA . TYR A 1 316 ? 1.400 0.556 -16.806 1.00 86.56 316 TYR A CA 1
ATOM 2471 C C . TYR A 1 316 ? 1.020 0.065 -18.213 1.00 86.56 316 TYR A C 1
ATOM 2473 O O . TYR A 1 316 ? 1.908 -0.253 -19.002 1.00 86.56 316 TYR A O 1
ATOM 2481 N N . VAL A 1 317 ? -0.267 0.075 -18.580 1.00 85.44 317 VAL A N 1
ATOM 2482 C CA . VAL A 1 317 ? -0.727 -0.299 -19.932 1.00 85.44 317 VAL A CA 1
ATOM 2483 C C . VAL A 1 317 ? -0.102 0.600 -21.005 1.00 85.44 317 VAL A C 1
ATOM 2485 O O . VAL A 1 317 ? 0.363 0.097 -22.028 1.00 85.44 317 VAL A O 1
ATOM 2488 N N . ASN A 1 318 ? -0.023 1.910 -20.765 1.00 86.06 318 ASN A N 1
ATOM 2489 C CA . ASN A 1 318 ? 0.622 2.848 -21.687 1.00 86.06 318 ASN A CA 1
ATOM 2490 C C . ASN A 1 318 ? 2.124 2.581 -21.831 1.00 86.06 318 ASN A C 1
ATOM 2492 O O . ASN A 1 318 ? 2.650 2.631 -22.940 1.00 86.06 318 ASN A O 1
ATOM 2496 N N . CYS A 1 319 ? 2.810 2.256 -20.734 1.00 85.44 319 CYS A N 1
ATOM 2497 C CA . CYS A 1 319 ? 4.209 1.845 -20.777 1.00 85.44 319 CYS A CA 1
ATOM 2498 C C . CYS A 1 319 ? 4.400 0.576 -21.607 1.00 85.44 319 CYS A C 1
ATOM 2500 O O . CYS A 1 319 ? 5.287 0.524 -22.460 1.00 85.44 319 CYS A O 1
ATOM 2502 N N . MET A 1 320 ? 3.537 -0.423 -21.415 1.00 82.56 320 MET A N 1
ATOM 2503 C CA . MET A 1 320 ? 3.585 -1.656 -22.198 1.00 82.56 320 MET A CA 1
ATOM 2504 C C . MET A 1 320 ? 3.373 -1.384 -23.684 1.00 82.56 320 MET A C 1
ATOM 2506 O O . MET A 1 320 ? 4.133 -1.881 -24.511 1.00 82.56 320 MET A O 1
ATOM 2510 N N . ARG A 1 321 ? 2.381 -0.559 -24.027 1.00 84.00 321 ARG A N 1
ATOM 2511 C CA . ARG A 1 321 ? 2.128 -0.153 -25.410 1.00 84.00 321 ARG A CA 1
ATOM 2512 C C . ARG A 1 321 ? 3.349 0.531 -26.029 1.00 84.00 321 ARG A C 1
ATOM 2514 O O . ARG A 1 321 ? 3.790 0.113 -27.091 1.00 84.00 321 ARG A O 1
ATOM 2521 N N . PHE A 1 322 ? 3.918 1.517 -25.339 1.00 84.56 322 PHE A N 1
ATOM 2522 C CA . PHE A 1 322 ? 5.110 2.233 -25.796 1.00 84.56 322 PHE A CA 1
ATOM 2523 C C . PHE A 1 322 ? 6.316 1.296 -25.979 1.00 84.56 322 PHE A C 1
ATOM 2525 O O . PHE A 1 322 ? 7.040 1.402 -26.964 1.00 84.56 322 PHE A O 1
ATOM 2532 N N . SER A 1 323 ? 6.494 0.325 -25.077 1.00 80.06 323 SER A N 1
ATOM 2533 C CA . SER A 1 323 ? 7.554 -0.690 -25.186 1.00 80.06 323 SER A CA 1
ATOM 2534 C C . SER A 1 323 ? 7.411 -1.528 -26.458 1.00 80.06 323 SER A C 1
ATOM 2536 O O . SER A 1 323 ? 8.397 -1.802 -27.135 1.00 80.06 323 SER A O 1
ATOM 2538 N N . ILE A 1 324 ? 6.179 -1.932 -26.787 1.00 78.94 324 ILE A N 1
ATOM 2539 C CA . ILE A 1 324 ? 5.874 -2.718 -27.989 1.00 78.94 324 ILE A CA 1
ATOM 2540 C C . ILE A 1 324 ? 6.080 -1.873 -29.253 1.00 78.94 324 ILE A C 1
ATOM 2542 O O . ILE A 1 324 ? 6.665 -2.358 -30.217 1.00 78.94 324 ILE A O 1
ATOM 2546 N N . GLU A 1 325 ? 5.630 -0.616 -29.253 1.00 82.25 325 GLU A N 1
ATOM 2547 C CA . GLU A 1 325 ? 5.789 0.297 -30.394 1.00 82.25 325 GLU A CA 1
ATOM 2548 C C . GLU A 1 325 ? 7.275 0.567 -30.701 1.00 82.25 325 GLU A C 1
ATOM 2550 O O . GLU A 1 325 ? 7.690 0.423 -31.852 1.00 82.25 325 GLU A O 1
ATOM 2555 N N . ASN A 1 326 ? 8.098 0.856 -29.684 1.00 75.88 326 ASN A N 1
ATOM 2556 C CA . ASN A 1 326 ? 9.546 1.026 -29.865 1.00 75.88 326 ASN A CA 1
ATOM 2557 C C . ASN A 1 326 ? 10.219 -0.251 -30.359 1.00 75.88 326 ASN A C 1
ATOM 2559 O O . ASN A 1 326 ? 11.080 -0.203 -31.235 1.00 75.88 326 ASN A O 1
ATOM 2563 N N . TYR A 1 327 ? 9.818 -1.400 -29.817 1.00 71.44 327 TYR A N 1
ATOM 2564 C CA . TYR A 1 327 ? 10.358 -2.682 -30.238 1.00 71.44 327 TYR A CA 1
ATOM 2565 C C . TYR A 1 327 ? 10.145 -2.930 -31.737 1.00 71.44 327 TYR A C 1
ATOM 2567 O O . TYR A 1 327 ? 11.093 -3.229 -32.459 1.00 71.44 327 TYR A O 1
ATOM 2575 N N . VAL A 1 328 ? 8.911 -2.746 -32.221 1.00 70.75 328 VAL A N 1
ATOM 2576 C CA . VAL A 1 328 ? 8.572 -2.916 -33.644 1.00 70.75 328 VAL A CA 1
ATOM 2577 C C . VAL A 1 328 ? 9.393 -1.973 -34.525 1.00 70.75 328 VAL A C 1
ATOM 2579 O O . VAL A 1 328 ? 9.852 -2.379 -35.592 1.00 70.75 328 VAL A O 1
ATOM 2582 N N . TYR A 1 329 ? 9.620 -0.739 -34.070 1.00 68.12 329 TYR A N 1
ATOM 2583 C CA . TYR A 1 329 ? 10.420 0.239 -34.801 1.00 68.12 329 TYR A CA 1
ATOM 2584 C C . TYR A 1 329 ? 11.896 -0.178 -34.924 1.00 68.12 329 TYR A C 1
ATOM 2586 O O . TYR A 1 329 ? 12.463 -0.105 -36.012 1.00 68.12 329 TYR A O 1
ATOM 2594 N N . HIS A 1 330 ? 12.510 -0.666 -33.841 1.00 64.88 330 HIS A N 1
ATOM 2595 C CA . HIS A 1 330 ? 13.926 -1.055 -33.828 1.00 64.88 330 HIS A CA 1
ATOM 2596 C C . HIS A 1 330 ? 14.217 -2.380 -34.552 1.00 64.88 330 HIS A C 1
ATOM 2598 O O . HIS A 1 330 ? 15.294 -2.536 -35.127 1.00 64.88 330 HIS A O 1
ATOM 2604 N N . VAL A 1 331 ? 13.260 -3.313 -34.595 1.00 63.41 331 VAL A N 1
ATOM 2605 C CA . VAL A 1 331 ? 13.391 -4.562 -35.371 1.00 63.41 331 VAL A CA 1
ATOM 2606 C C . VAL A 1 331 ? 13.373 -4.301 -36.880 1.00 63.41 331 VAL A C 1
ATOM 2608 O O . VAL A 1 331 ? 14.022 -5.020 -37.639 1.00 63.41 331 VAL A O 1
ATOM 2611 N N . GLY A 1 332 ? 12.665 -3.259 -37.325 1.00 57.16 332 GLY A N 1
ATOM 2612 C CA . GLY A 1 332 ? 12.510 -2.933 -38.743 1.00 57.16 332 GLY A CA 1
ATOM 2613 C C . GLY A 1 332 ? 13.789 -2.474 -39.454 1.00 57.16 332 GLY A C 1
ATOM 2614 O O . GLY A 1 332 ? 13.813 -2.482 -40.682 1.00 57.16 332 GLY A O 1
ATOM 2615 N N . SER A 1 333 ? 14.840 -2.083 -38.724 1.00 60.50 333 SER A N 1
ATOM 2616 C CA . SER A 1 333 ? 16.039 -1.472 -39.315 1.00 60.50 333 SER A CA 1
ATOM 2617 C C . SER A 1 333 ? 17.224 -2.415 -39.559 1.00 60.50 333 SER A C 1
ATOM 2619 O O . SER A 1 333 ? 18.071 -2.057 -40.371 1.00 60.50 333 SER A O 1
ATOM 2621 N N . ASP A 1 334 ? 17.313 -3.586 -38.908 1.00 62.25 334 ASP A N 1
ATOM 2622 C CA . ASP A 1 334 ? 18.452 -4.513 -39.099 1.00 62.25 334 ASP A CA 1
ATOM 2623 C C . ASP A 1 334 ? 18.137 -5.968 -38.670 1.00 62.25 334 ASP A C 1
ATOM 2625 O O . ASP A 1 334 ? 18.258 -6.343 -37.509 1.00 62.25 334 ASP A O 1
ATOM 2629 N N . PHE A 1 335 ? 17.635 -6.807 -39.578 1.00 60.78 335 PHE A N 1
ATOM 2630 C CA . PHE A 1 335 ? 16.965 -8.073 -39.221 1.00 60.78 335 PHE A CA 1
ATOM 2631 C C . PHE A 1 335 ? 17.891 -9.162 -38.628 1.00 60.78 335 PHE A C 1
ATOM 2633 O O . PHE A 1 335 ? 17.461 -9.920 -37.758 1.00 60.78 335 PHE A O 1
ATOM 2640 N N . GLU A 1 336 ? 19.158 -9.247 -39.057 1.00 58.44 336 GLU A N 1
ATOM 2641 C CA . GLU A 1 336 ? 20.087 -10.318 -38.636 1.00 58.44 336 GLU A CA 1
ATOM 2642 C C . GLU A 1 336 ? 20.697 -10.090 -37.244 1.00 58.44 336 GLU A C 1
ATOM 2644 O O . GLU A 1 336 ? 20.793 -11.029 -36.449 1.00 58.44 336 GLU A O 1
ATOM 2649 N N . SER A 1 337 ? 21.061 -8.850 -36.906 1.00 61.12 337 SER A N 1
ATOM 2650 C CA . SER A 1 337 ? 21.541 -8.479 -35.565 1.00 61.12 337 SER A CA 1
ATOM 26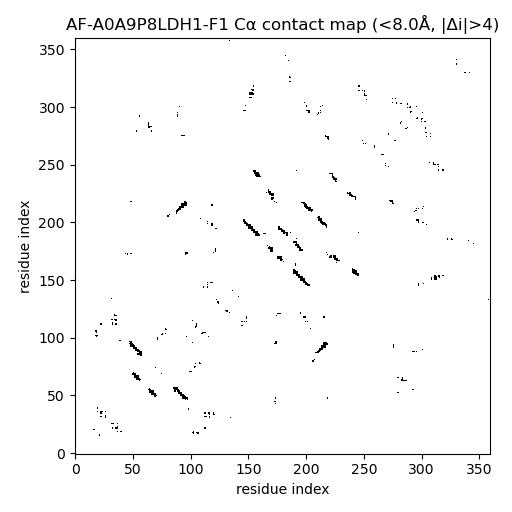51 C C . SER A 1 337 ? 20.404 -8.502 -34.528 1.00 61.12 337 SER A C 1
ATOM 2653 O O . SER A 1 337 ? 20.626 -8.820 -33.355 1.00 61.12 337 SER A O 1
ATOM 2655 N N . ASN A 1 338 ? 19.165 -8.283 -34.980 1.00 60.66 338 ASN A N 1
ATOM 2656 C CA . ASN A 1 338 ? 17.964 -8.252 -34.152 1.00 60.66 338 ASN A CA 1
ATOM 2657 C C . ASN A 1 338 ? 17.361 -9.624 -33.821 1.00 60.66 338 ASN A C 1
ATOM 2659 O O . ASN A 1 338 ? 16.446 -9.674 -33.003 1.00 60.66 338 ASN A O 1
ATOM 2663 N N . LEU A 1 339 ? 17.842 -10.746 -34.375 1.00 64.19 339 LEU A N 1
ATOM 2664 C CA . LEU A 1 339 ? 17.248 -12.063 -34.091 1.00 64.19 339 LEU A CA 1
ATOM 2665 C C . LEU A 1 339 ? 17.419 -12.477 -32.616 1.00 64.19 339 LEU A C 1
ATOM 2667 O O . LEU A 1 339 ? 16.481 -12.972 -31.994 1.00 64.19 339 LEU A O 1
ATOM 2671 N N . LYS A 1 340 ? 18.594 -12.215 -32.025 1.00 66.38 340 LYS A N 1
ATOM 2672 C CA . LYS A 1 340 ? 18.850 -12.466 -30.592 1.00 66.38 340 LYS A CA 1
ATOM 2673 C C . LYS A 1 340 ? 18.072 -11.505 -29.693 1.00 66.38 340 LYS A C 1
ATOM 2675 O O . LYS A 1 340 ? 17.570 -11.916 -28.651 1.00 66.38 340 LYS A O 1
ATOM 2680 N N . ALA A 1 341 ? 17.937 -10.246 -30.108 1.00 60.50 341 ALA A N 1
ATOM 2681 C CA . ALA A 1 341 ? 17.096 -9.269 -29.419 1.00 60.50 341 ALA A CA 1
ATOM 2682 C C . ALA A 1 341 ? 15.605 -9.650 -29.515 1.00 60.50 341 ALA A C 1
ATOM 2684 O O . ALA A 1 341 ? 14.856 -9.474 -28.561 1.00 60.50 341 ALA A O 1
ATOM 2685 N N . LEU A 1 342 ? 15.174 -10.244 -30.634 1.00 62.75 342 LEU A N 1
ATOM 2686 C CA . LEU A 1 342 ? 13.828 -10.778 -30.843 1.00 62.75 342 LEU A CA 1
ATOM 2687 C C . LEU A 1 342 ? 13.548 -11.996 -29.987 1.00 62.75 342 LEU A C 1
ATOM 2689 O O . LEU A 1 342 ? 12.499 -12.051 -29.353 1.00 62.75 342 LEU A O 1
ATOM 2693 N N . GLU A 1 343 ? 14.478 -12.935 -29.908 1.00 68.50 343 GLU A N 1
ATOM 2694 C CA . GLU A 1 343 ? 14.344 -14.078 -29.015 1.00 68.50 343 GLU A CA 1
ATOM 2695 C C . GLU A 1 343 ? 14.266 -13.622 -27.549 1.00 68.50 343 GLU A C 1
ATOM 2697 O O . GLU A 1 343 ? 13.332 -13.996 -26.838 1.00 68.50 343 GLU A O 1
ATOM 2702 N N . SER A 1 344 ? 15.154 -12.718 -27.122 1.00 66.00 344 SER A N 1
ATOM 2703 C CA . SER A 1 344 ? 15.125 -12.118 -25.781 1.00 66.00 344 SER A CA 1
ATOM 2704 C C . SER A 1 344 ? 13.823 -11.363 -25.505 1.00 66.00 344 SER A C 1
ATOM 2706 O O . SER A 1 344 ? 13.213 -11.548 -24.450 1.00 66.00 344 SER A O 1
ATOM 2708 N N . ALA A 1 345 ? 13.341 -10.558 -26.456 1.00 60.75 345 ALA A N 1
ATOM 2709 C CA . ALA A 1 345 ? 12.092 -9.816 -26.329 1.00 60.75 345 ALA A CA 1
ATOM 2710 C C . ALA A 1 345 ? 10.864 -10.736 -26.316 1.00 60.75 345 ALA A C 1
ATOM 2712 O O . ALA A 1 345 ? 9.942 -10.491 -25.543 1.00 60.75 345 ALA A O 1
ATOM 2713 N N . LEU A 1 346 ? 10.842 -11.815 -27.103 1.00 64.81 346 LEU A N 1
ATOM 2714 C CA . LEU A 1 346 ? 9.760 -12.804 -27.104 1.00 64.81 346 LEU A CA 1
ATOM 2715 C C . LEU A 1 346 ? 9.743 -13.632 -25.819 1.00 64.81 346 LEU A C 1
ATOM 2717 O O . LEU A 1 346 ? 8.669 -13.848 -25.262 1.00 64.81 346 LEU A O 1
ATOM 2721 N N . ILE A 1 347 ? 10.907 -14.044 -25.307 1.00 70.88 347 ILE A N 1
ATOM 2722 C CA . ILE A 1 347 ? 11.026 -14.693 -23.993 1.00 70.88 347 ILE A CA 1
ATOM 2723 C C . ILE A 1 347 ? 10.536 -13.739 -22.905 1.00 70.88 347 ILE A C 1
ATOM 2725 O O . ILE A 1 347 ? 9.775 -14.145 -22.023 1.00 70.88 347 ILE A O 1
ATOM 2729 N N . TYR A 1 348 ? 10.911 -12.460 -22.993 1.00 62.56 348 TYR A N 1
ATOM 2730 C CA . TYR A 1 348 ? 10.420 -11.433 -22.088 1.00 62.56 348 TYR A CA 1
ATOM 2731 C C . TYR A 1 348 ? 8.895 -11.329 -22.197 1.00 62.56 348 TYR A C 1
ATOM 2733 O O . TYR A 1 348 ? 8.204 -11.496 -21.197 1.00 62.56 348 TYR A O 1
ATOM 2741 N N . LEU A 1 349 ? 8.328 -11.146 -23.391 1.00 60.59 349 LEU A N 1
ATOM 2742 C CA . LEU A 1 349 ? 6.881 -11.042 -23.622 1.00 60.59 349 LEU A CA 1
ATOM 2743 C C . LEU A 1 349 ? 6.105 -12.302 -23.200 1.00 60.59 349 LEU A C 1
ATOM 2745 O O . LEU A 1 349 ? 5.004 -12.178 -22.660 1.00 60.59 349 LEU A O 1
ATOM 2749 N N . ASP A 1 350 ? 6.654 -13.507 -23.365 1.00 64.38 350 ASP A N 1
ATOM 2750 C CA . ASP A 1 350 ? 6.033 -14.735 -22.852 1.00 64.38 350 ASP A CA 1
ATOM 2751 C C . ASP A 1 350 ? 6.085 -14.783 -21.320 1.00 64.38 350 ASP A C 1
ATOM 2753 O O . ASP A 1 350 ? 5.091 -15.098 -20.659 1.00 64.38 350 ASP A O 1
ATOM 2757 N N . TYR A 1 351 ? 7.205 -14.365 -20.727 1.00 63.53 351 TYR A N 1
ATOM 2758 C CA . TYR A 1 351 ? 7.311 -14.162 -19.286 1.00 63.53 351 TYR A CA 1
ATOM 2759 C C . TYR A 1 351 ? 6.266 -13.155 -18.774 1.00 63.53 351 TYR A C 1
ATOM 2761 O O . TYR A 1 351 ? 5.626 -13.388 -17.742 1.00 63.53 351 TYR A O 1
ATOM 2769 N N . TRP A 1 352 ? 5.995 -12.086 -19.527 1.00 59.38 352 TRP A N 1
ATOM 2770 C CA . TRP A 1 352 ? 4.921 -11.131 -19.238 1.00 59.38 352 TRP A CA 1
ATOM 2771 C C . TRP A 1 352 ? 3.535 -11.724 -19.348 1.00 59.38 352 TRP A C 1
ATOM 2773 O O . TRP A 1 352 ? 2.717 -11.540 -18.448 1.00 59.38 352 TRP A O 1
ATOM 2783 N N . ARG A 1 353 ? 3.269 -12.461 -20.422 1.00 58.28 353 ARG A N 1
ATOM 2784 C CA . ARG A 1 353 ? 2.001 -13.157 -20.629 1.00 58.28 353 ARG A CA 1
ATOM 2785 C C . ARG A 1 353 ? 1.713 -14.135 -19.488 1.00 58.28 353 ARG A C 1
ATOM 2787 O O . ARG A 1 353 ? 0.568 -14.270 -19.058 1.00 58.28 353 ARG A O 1
ATOM 2794 N N . ARG A 1 354 ? 2.738 -14.807 -18.957 1.00 59.44 354 ARG A N 1
ATOM 2795 C CA . ARG A 1 354 ? 2.607 -15.657 -17.761 1.00 59.44 354 ARG A CA 1
ATOM 2796 C C . ARG A 1 354 ? 2.351 -14.828 -16.497 1.00 59.44 354 ARG A C 1
ATOM 2798 O O . ARG A 1 354 ? 1.553 -15.240 -15.659 1.00 59.44 354 ARG A O 1
ATOM 2805 N N . ARG A 1 355 ? 2.969 -13.648 -16.375 1.00 55.97 355 ARG A N 1
ATOM 2806 C CA . ARG A 1 355 ? 2.796 -12.707 -15.251 1.00 55.97 355 ARG A CA 1
ATOM 2807 C C . ARG A 1 355 ? 1.411 -12.052 -15.204 1.00 55.97 355 ARG A C 1
ATOM 2809 O O . ARG A 1 355 ? 0.922 -11.792 -14.110 1.00 55.97 355 ARG A O 1
ATOM 2816 N N . THR A 1 356 ? 0.772 -11.791 -16.342 1.00 47.03 356 THR A N 1
ATOM 2817 C CA . THR A 1 356 ? -0.609 -11.277 -16.380 1.00 47.03 356 THR A CA 1
ATOM 2818 C C . THR A 1 356 ? -1.626 -12.369 -16.056 1.00 47.03 356 THR A C 1
ATOM 2820 O O . THR A 1 356 ? -2.589 -12.105 -15.345 1.00 47.03 356 THR A O 1
ATOM 2823 N N . ARG A 1 357 ? -1.377 -13.617 -16.476 1.00 42.25 357 ARG A N 1
ATOM 2824 C CA . ARG A 1 357 ? -2.240 -14.776 -16.175 1.00 42.25 357 ARG A CA 1
ATOM 2825 C C . ARG A 1 357 ? -2.185 -15.269 -14.729 1.00 42.25 357 ARG A C 1
ATOM 2827 O O . ARG A 1 357 ? -3.104 -15.954 -14.313 1.00 42.25 357 ARG A O 1
ATOM 2834 N N . SER A 1 358 ? -1.126 -14.972 -13.977 1.00 39.72 358 SER A N 1
ATOM 2835 C CA . SER A 1 358 ? -1.013 -15.359 -12.561 1.00 39.72 358 SER A CA 1
ATOM 2836 C C . SER A 1 358 ? -1.560 -14.311 -11.584 1.00 39.72 358 SER A C 1
ATOM 2838 O O . SER A 1 358 ? -1.479 -14.507 -10.372 1.00 39.72 358 SER A O 1
ATOM 2840 N N . ARG A 1 359 ? -2.068 -13.185 -12.102 1.00 37.88 359 ARG A N 1
ATOM 2841 C CA . ARG A 1 359 ? -2.571 -12.035 -1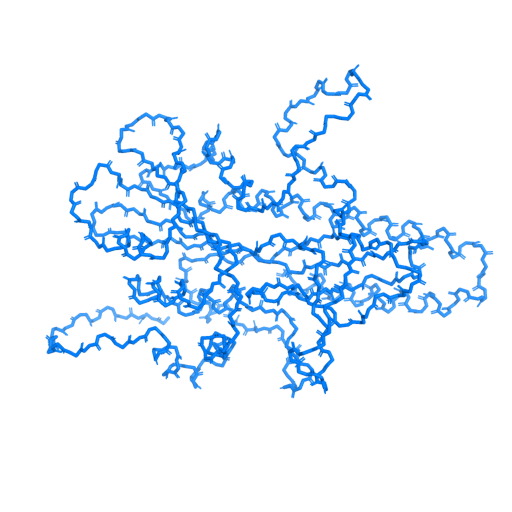1.331 1.00 37.88 359 ARG A CA 1
ATOM 2842 C C . ARG A 1 359 ? -4.076 -11.787 -11.489 1.00 37.88 359 ARG A C 1
ATOM 2844 O O . ARG A 1 359 ? -4.601 -10.949 -10.761 1.00 37.88 359 ARG A O 1
ATOM 2851 N N . VAL A 1 360 ? -4.723 -12.493 -12.417 1.00 30.12 360 VAL A N 1
ATOM 2852 C CA . VAL A 1 360 ? -6.184 -12.651 -12.531 1.00 30.12 360 VAL A CA 1
ATOM 2853 C C . VAL A 1 360 ? -6.530 -13.997 -11.918 1.00 30.12 360 VAL A C 1
ATOM 2855 O O . VAL A 1 360 ? -7.514 -14.055 -11.152 1.00 30.12 360 VAL A O 1
#

Nearest PDB structures (foldseek):
  7t5q-assembly1_J  TM=1.912E-01  e=1.332E+00  Homo sapiens
  5h10-assembly1_A  TM=3.277E-01  e=6.864E+00  Homo sapiens
  7ahi-assembly1_5G  TM=1.183E-01  e=3.111E+00  Salmonella enterica subsp. enterica serovar Typhimurium str. LT2

Solvent-accessible surface area (backbone atoms only — not comparable to full-atom values): 21553 Å² total; per-residue (Å²): 134,83,83,74,89,74,89,74,92,76,84,70,90,65,78,80,73,51,37,61,58,52,47,56,71,48,25,88,82,37,69,79,36,46,64,40,42,56,54,58,72,47,85,81,82,63,81,81,44,54,38,36,36,34,41,39,67,70,58,95,61,93,65,60,39,48,79,44,81,50,54,73,71,53,47,56,61,67,66,50,85,76,76,96,60,76,58,49,31,37,39,39,38,34,28,22,66,42,57,67,57,48,36,49,51,28,50,73,66,66,51,64,68,64,62,58,19,64,57,66,58,58,103,66,64,68,93,82,72,83,66,88,64,76,85,78,65,48,81,88,65,51,68,92,59,70,54,50,74,48,77,37,46,44,44,32,31,45,39,96,59,105,56,85,76,75,85,48,34,23,48,72,53,67,63,60,34,52,44,49,72,52,69,56,91,50,33,91,94,47,40,44,32,34,33,65,42,42,39,29,37,36,56,44,84,42,96,86,70,28,40,40,36,40,37,42,35,56,61,55,84,65,47,46,25,40,67,66,66,80,89,53,66,96,74,60,77,63,50,73,39,53,64,40,52,49,85,78,62,72,65,67,84,82,64,83,55,93,62,61,79,78,70,86,54,79,78,78,66,78,81,82,66,34,65,65,59,54,42,52,51,43,45,45,74,45,76,58,96,79,55,38,84,87,55,74,44,67,64,48,72,36,44,55,61,50,54,53,43,52,33,32,43,52,47,38,52,52,49,52,51,51,39,53,54,44,42,58,60,62,49,73,76,45,65,80,81,33,48,64,56,46,52,53,49,49,54,49,50,50,53,46,56,53,56,58,64,75,74,110

Radius of gyration: 22.76 Å; Cα contacts (8 Å, |Δi|>4): 490; chains: 1; bounding box: 53×51×75 Å

pLDDT: mean 75.9, std 19.67, range [26.88, 98.38]

Foldseek 3Di:
DDPDDDDDDDCPPDPQDWLLRVLVVCCVVPVLLVLVNCLLVDPDDDPAWWKKKWWDFPPPDPAFTDIDTDDLVRLLVVLAADDDDRTQEMEIETEQDHSSNCRSCCRSQVADSVQVSLQLDAQDDDPPPPPNDDPCCDPVNPPPAQKDKDKFKFKKKWADDPDDDDCWKWAPTSRTWTWHWDPCVLPPHITMTMTTWMKMWHWGQGPVLGIYIYIYTYAFRDQWIDGPPPPPPPPDGTHGTDIAGQPRLPPDPVPPPPPPVPPPDDPNPDPCRGLSVQLSVDRRVDQDPPADNSDRRRCSSCVSVVVSSVSSVVSVVVVVVSSVVSLVVVCVPDPPVCPVVVVVVVVVVVVVVVVVVSND

Organism: NCBI:txid265104

Sequence (360 aa):
MNYLNHGNGNDNGQPMSSYQSRVASICPKFQHLSHLSNFLDGSTSYPLGRIECLEFPNNNSTESATSRRLTLSELASLINPCQESPILNRILIVEDLTKEVIEILGSSLNIDPAFFAHHLYSSRIDDSTGYTGPIRVLPSAKSQGDFIVVPYVVTVILGDSDHPPPERLRCRSNVRRKLDMLSSELFSGFFVAMVARRFSVLRVPQSCGAWLGIVLVDPPIGNKFVNDNVDRGYNAPPYLSQVRPFGNGSYNFNSSSRHAIKNGQPSRGRARDSMLEDIIYCWTNRLPPTFDTANGDLLSLAYYPFKIATGEFMLYVNCMRFSIENYVYHVGSDFESNLKALESALIYLDYWRRRTRSRV

Mean predicted aligned error: 11.51 Å